Protein AF-A0A382ZEN5-F1 (afdb_monomer)

Secondary structure (DSSP, 8-state):
--HHHHHHHHHHHHHHH-EEETTEEEEEEEEEEEETT--B--SSS---SEEEEEEEEETTTTEEEEEEEEEE--HHHHHHHHHHHHHHHHHHHHHT--HHHHHHHHHHHHHHHHHHT------TT-----SS-EEEEEEEEEE--TTHHHHHHHHHHS-HHHHHHHHHTS---HHHHHHHT--HHHHHTTTTS--EEEE------

Foldseek 3Di:
DAQVVVLLVVLLVCLAPADADPNFGWHWQAAFQWPPVRAHDPPPDPDVTQTQGTWTAGLVQLEIEREDEDAEADDDLSLLLLVLSLLLNLLRCLVNPDPVSSLVNSVVRQVVCCPPRNHDPPPSPPDDRDPDGHYAREYEYQYDDPCSVVSLVVLLPDQLVVSLVVLVVDDDDPSNVSSVPQDNVSNVSCNVHRYDYHHDDDDDD

Sequence (205 aa):
MNEWELQHYLTKKWRTENLNYNGIEYQLVCWELMFPSWIINRKRNKWNEISIDFIFYSTKLSEFLCVELKNSISGKKNLLSGYCQATQRSINFIDQYDIEKLTKARRLCYSDSIKERGGKITLIDDINFSNNPVVKRVLMAQKFPSKANETIKYWNSLNRLEMRQEISKYVANREFERFNKISEKQFDLINKNDLIIMKIGISPA

Organism: NCBI:txid408172

Mean predicted aligned error: 5.54 Å

Structure (mmCIF, N/CA/C/O backbone):
data_AF-A0A382ZEN5-F1
#
_entry.id   AF-A0A382ZEN5-F1
#
loop_
_atom_site.group_PDB
_atom_site.id
_atom_site.type_symbol
_atom_site.label_atom_id
_atom_site.label_alt_id
_atom_site.label_comp_id
_atom_site.label_asym_id
_atom_site.label_entity_id
_atom_site.label_seq_id
_atom_site.pdbx_PDB_ins_code
_atom_site.Cartn_x
_atom_site.Cartn_y
_atom_site.Cartn_z
_atom_site.occupancy
_atom_site.B_iso_or_equiv
_atom_site.auth_seq_id
_atom_site.auth_comp_id
_atom_site.auth_asym_id
_atom_site.auth_atom_id
_atom_site.pdbx_PDB_model_num
ATOM 1 N N . MET A 1 1 ? 14.095 -11.930 14.339 1.00 75.00 1 MET A N 1
ATOM 2 C CA . MET A 1 1 ? 14.059 -11.106 13.120 1.00 75.00 1 MET A CA 1
ATOM 3 C C . MET A 1 1 ? 13.336 -9.801 13.427 1.00 75.00 1 MET A C 1
ATOM 5 O O . MET A 1 1 ? 12.168 -9.846 13.806 1.00 75.00 1 MET A O 1
ATOM 9 N N . ASN A 1 2 ? 14.025 -8.665 13.358 1.00 84.44 2 ASN A N 1
ATOM 10 C CA . ASN A 1 2 ? 13.398 -7.339 13.403 1.00 84.44 2 ASN A CA 1
ATOM 11 C C . ASN A 1 2 ? 12.798 -6.973 12.025 1.00 84.44 2 ASN A C 1
ATOM 13 O O . ASN A 1 2 ? 12.974 -7.701 11.050 1.00 84.44 2 ASN A O 1
ATOM 17 N N . GLU A 1 3 ? 12.074 -5.854 11.933 1.00 81.50 3 GLU A N 1
ATOM 18 C CA . GLU A 1 3 ? 11.402 -5.433 10.688 1.00 81.50 3 GLU A CA 1
ATOM 19 C C . GLU A 1 3 ? 12.377 -5.228 9.518 1.00 81.50 3 GLU A C 1
ATOM 21 O O . GLU A 1 3 ? 12.076 -5.585 8.382 1.00 81.50 3 GLU A O 1
ATOM 26 N N . TRP A 1 4 ? 13.586 -4.741 9.799 1.00 82.75 4 TRP A N 1
ATOM 27 C CA . TRP A 1 4 ? 14.613 -4.522 8.785 1.00 82.75 4 TRP A CA 1
ATOM 28 C C . TRP A 1 4 ? 15.201 -5.816 8.231 1.00 82.75 4 TRP A C 1
ATOM 30 O O . TRP A 1 4 ? 15.418 -5.933 7.026 1.00 82.75 4 TRP A O 1
ATOM 40 N N . GLU A 1 5 ? 15.479 -6.778 9.105 1.00 85.94 5 GLU A N 1
ATOM 41 C CA . GLU A 1 5 ? 15.940 -8.111 8.718 1.00 85.94 5 GLU A CA 1
ATOM 42 C C . GLU A 1 5 ? 14.859 -8.835 7.912 1.00 85.94 5 GLU A C 1
ATOM 44 O O . GLU A 1 5 ? 15.168 -9.467 6.903 1.00 85.94 5 GLU A O 1
ATOM 49 N N . LEU A 1 6 ? 13.591 -8.673 8.308 1.00 88.88 6 LEU A N 1
ATOM 50 C CA . LEU A 1 6 ? 12.442 -9.208 7.586 1.00 88.88 6 LEU A CA 1
ATOM 51 C C . LEU A 1 6 ? 12.327 -8.600 6.195 1.00 88.88 6 LEU A C 1
ATOM 53 O O . LEU A 1 6 ? 12.236 -9.332 5.214 1.00 88.88 6 LEU A O 1
ATOM 57 N N . GLN A 1 7 ? 12.390 -7.276 6.089 1.00 89.06 7 GLN A N 1
ATOM 58 C CA . GLN A 1 7 ? 12.364 -6.601 4.799 1.00 89.06 7 GLN A CA 1
ATOM 59 C C . GLN A 1 7 ? 13.520 -7.068 3.905 1.00 89.06 7 GLN A C 1
ATOM 61 O O . GLN A 1 7 ? 13.312 -7.340 2.723 1.00 89.06 7 GLN A O 1
ATOM 66 N N . HIS A 1 8 ? 14.732 -7.198 4.451 1.00 86.38 8 HIS A N 1
ATOM 67 C CA . HIS A 1 8 ? 15.898 -7.675 3.703 1.00 86.38 8 HIS A CA 1
ATOM 68 C C . HIS A 1 8 ? 15.710 -9.104 3.185 1.00 86.38 8 HIS A C 1
ATOM 70 O O . HIS A 1 8 ? 15.937 -9.366 2.003 1.00 86.38 8 HIS A O 1
ATOM 76 N N . TYR A 1 9 ? 15.248 -10.011 4.048 1.00 87.69 9 TYR A N 1
ATOM 77 C CA . TYR A 1 9 ? 14.933 -11.393 3.689 1.00 87.69 9 TYR A CA 1
ATOM 78 C C . TYR A 1 9 ? 13.864 -11.466 2.587 1.00 87.69 9 TYR A C 1
ATOM 80 O O . TYR A 1 9 ? 14.055 -12.135 1.572 1.00 87.69 9 TYR A O 1
ATOM 88 N N . LEU A 1 10 ? 12.767 -10.726 2.743 1.00 90.69 10 LEU A N 1
ATOM 89 C CA . LEU A 1 10 ? 11.669 -10.716 1.780 1.00 90.69 10 LEU A CA 1
ATOM 90 C C . LEU A 1 10 ? 12.068 -10.083 0.442 1.00 90.69 10 LEU A C 1
ATOM 92 O O . LEU A 1 10 ? 11.698 -10.600 -0.610 1.00 90.69 10 LEU A O 1
ATOM 96 N N . THR A 1 11 ? 12.889 -9.026 0.466 1.00 88.25 11 THR A N 1
ATOM 97 C CA . THR A 1 11 ? 13.454 -8.423 -0.754 1.00 88.25 11 THR A CA 1
ATOM 98 C C . THR A 1 11 ? 14.223 -9.475 -1.556 1.00 88.25 11 THR A 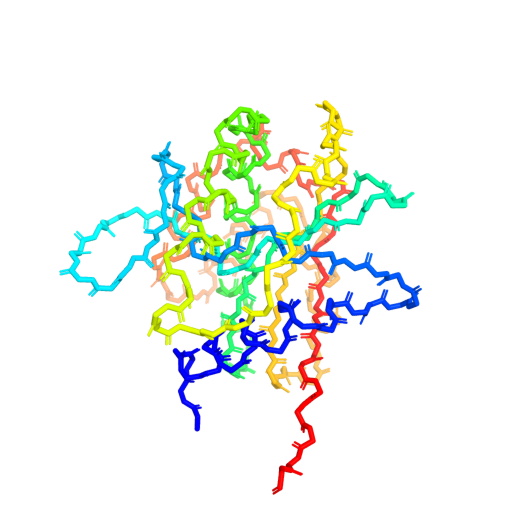C 1
ATOM 100 O O . THR A 1 11 ? 14.005 -9.611 -2.756 1.00 88.25 11 THR A O 1
ATOM 103 N N . LYS A 1 12 ? 15.097 -10.255 -0.901 1.00 84.81 12 LYS A N 1
ATOM 104 C CA . LYS A 1 12 ? 15.860 -11.344 -1.538 1.00 84.81 12 LYS A CA 1
ATOM 105 C C . LYS A 1 12 ? 14.954 -12.387 -2.180 1.00 84.81 12 LYS A C 1
ATOM 107 O O . LYS A 1 12 ? 15.153 -12.748 -3.341 1.00 84.81 12 LYS A O 1
ATOM 112 N N . LYS A 1 13 ? 13.960 -12.846 -1.418 1.00 87.00 13 LYS A N 1
ATOM 113 C CA . LYS A 1 13 ? 13.008 -13.864 -1.858 1.00 87.00 13 LYS A CA 1
ATOM 114 C C . LYS A 1 13 ? 12.237 -13.408 -3.096 1.00 87.00 13 LYS A C 1
ATOM 116 O O . LYS A 1 13 ? 12.308 -14.047 -4.141 1.00 87.00 13 LYS A O 1
ATOM 121 N N . TRP A 1 14 ? 11.554 -12.270 -3.016 1.00 88.38 14 TRP A N 1
ATOM 122 C CA . TRP A 1 14 ? 10.641 -11.837 -4.079 1.00 88.38 14 TRP A CA 1
ATOM 123 C C . TRP A 1 14 ? 11.325 -11.289 -5.323 1.00 88.38 14 TRP A C 1
ATOM 125 O O . TRP A 1 14 ? 10.701 -11.231 -6.375 1.00 88.38 14 TRP A O 1
ATOM 135 N N . ARG A 1 15 ? 12.612 -10.951 -5.249 1.00 82.44 15 ARG A N 1
ATOM 136 C CA . ARG A 1 15 ? 13.415 -10.741 -6.459 1.00 82.44 15 ARG A CA 1
ATOM 137 C C . ARG A 1 15 ? 13.639 -12.016 -7.264 1.00 82.44 15 ARG A C 1
ATOM 139 O O . ARG A 1 15 ? 13.912 -11.926 -8.454 1.00 82.44 15 ARG A O 1
ATOM 146 N N . THR A 1 16 ? 13.609 -13.171 -6.606 1.00 80.12 16 THR A N 1
ATOM 147 C CA . THR A 1 16 ? 13.921 -14.461 -7.229 1.00 80.12 16 THR A CA 1
ATOM 148 C C . THR A 1 16 ? 12.652 -15.193 -7.652 1.00 80.12 16 THR A C 1
ATOM 150 O O . THR A 1 16 ? 12.631 -15.800 -8.715 1.00 80.12 16 THR A O 1
ATOM 153 N N . GLU A 1 17 ? 11.602 -15.121 -6.833 1.00 84.06 17 GLU A N 1
ATOM 154 C CA . GLU A 1 17 ? 10.424 -15.995 -6.949 1.00 84.06 17 GLU A CA 1
ATOM 155 C C . GLU A 1 17 ? 9.108 -15.236 -7.189 1.00 84.06 17 GLU A C 1
ATOM 157 O O . GLU A 1 17 ? 8.056 -15.865 -7.271 1.00 84.06 17 GLU A O 1
ATOM 162 N N . ASN A 1 18 ? 9.152 -13.898 -7.297 1.00 88.94 18 ASN A N 1
ATOM 163 C CA . ASN A 1 18 ? 7.977 -13.017 -7.287 1.00 88.94 18 ASN A CA 1
ATOM 164 C C . ASN A 1 18 ? 7.063 -13.245 -6.058 1.00 88.94 18 ASN A C 1
ATOM 166 O O . ASN A 1 18 ? 7.276 -14.126 -5.222 1.00 88.94 18 ASN A O 1
ATOM 170 N N . LEU A 1 19 ? 6.072 -12.377 -5.859 1.00 92.19 19 LEU A N 1
ATOM 171 C CA . LEU A 1 19 ? 5.037 -12.573 -4.844 1.00 92.19 19 LEU A CA 1
ATOM 172 C C . LEU A 1 19 ? 3.838 -13.262 -5.499 1.00 92.19 19 LEU A C 1
ATOM 174 O O . LEU A 1 19 ? 3.230 -12.695 -6.401 1.00 92.19 19 LEU A O 1
ATOM 178 N N . ASN A 1 20 ? 3.460 -14.450 -5.024 1.00 91.75 20 ASN A N 1
ATOM 179 C CA . ASN A 1 20 ? 2.203 -15.085 -5.420 1.00 91.75 20 ASN A CA 1
ATOM 180 C C . ASN A 1 20 ? 1.120 -14.818 -4.364 1.00 91.75 20 ASN A C 1
ATOM 182 O O . ASN A 1 20 ? 1.289 -15.169 -3.194 1.00 91.75 20 ASN A O 1
ATOM 186 N N . TYR A 1 21 ? 0.017 -14.197 -4.772 1.00 91.12 21 TYR A N 1
ATOM 187 C CA . TYR A 1 21 ? -1.135 -13.920 -3.919 1.00 91.12 21 TYR A CA 1
ATOM 188 C C . TYR A 1 21 ? -2.422 -14.301 -4.654 1.00 91.12 21 TYR A C 1
ATOM 190 O O . TYR A 1 21 ? -2.679 -13.815 -5.751 1.00 91.12 21 TYR A O 1
ATOM 198 N N . ASN A 1 22 ? -3.224 -15.193 -4.060 1.00 89.69 22 ASN A N 1
ATOM 199 C CA . ASN A 1 22 ? -4.451 -15.739 -4.659 1.00 89.69 22 ASN A CA 1
ATOM 200 C C . ASN A 1 22 ? -4.255 -16.288 -6.091 1.00 89.69 22 ASN A C 1
ATOM 202 O O . ASN A 1 22 ? -5.108 -16.104 -6.956 1.00 89.69 22 ASN A O 1
ATOM 206 N N . GLY A 1 23 ? -3.117 -16.942 -6.356 1.00 89.56 23 GLY A N 1
ATOM 207 C CA . GLY A 1 23 ? -2.791 -17.498 -7.674 1.00 89.56 23 GLY A CA 1
ATOM 208 C C . GLY A 1 23 ? -2.364 -16.455 -8.714 1.00 89.56 23 GLY A C 1
ATOM 209 O O . GLY A 1 23 ? -2.174 -16.802 -9.879 1.00 89.56 23 GLY A O 1
ATOM 210 N N . ILE A 1 24 ? -2.206 -15.191 -8.316 1.00 92.62 24 ILE A N 1
ATOM 211 C CA . ILE A 1 24 ? -1.708 -14.110 -9.163 1.00 92.62 24 ILE A CA 1
ATOM 212 C C . ILE A 1 24 ? -0.267 -13.802 -8.787 1.00 92.62 24 ILE A C 1
ATOM 214 O O . ILE A 1 24 ? 0.072 -13.627 -7.616 1.00 92.62 24 ILE A O 1
ATOM 218 N N . GLU A 1 25 ? 0.576 -13.722 -9.806 1.00 92.56 25 GLU A N 1
ATOM 219 C CA . GLU A 1 25 ? 1.964 -13.325 -9.664 1.00 92.56 25 GLU A CA 1
ATOM 220 C C . GLU A 1 25 ? 2.097 -11.801 -9.724 1.00 92.56 25 GLU A C 1
ATOM 222 O O . GLU A 1 25 ? 1.556 -11.136 -10.618 1.00 92.56 25 GLU A O 1
ATOM 227 N N . TYR A 1 26 ? 2.837 -11.263 -8.761 1.00 93.88 26 TYR A N 1
ATOM 228 C CA . TYR A 1 26 ? 3.198 -9.863 -8.664 1.00 93.88 26 TYR A CA 1
ATOM 229 C C . TYR A 1 26 ? 4.718 -9.735 -8.584 1.00 93.88 26 TYR A C 1
ATOM 231 O O . TYR A 1 26 ? 5.370 -10.279 -7.690 1.00 93.88 26 TYR A O 1
ATOM 239 N N . GLN A 1 27 ? 5.285 -8.972 -9.509 1.00 92.00 27 GLN A N 1
ATOM 240 C CA . GLN A 1 27 ? 6.715 -8.707 -9.559 1.00 92.00 27 GLN A CA 1
ATOM 241 C C . GLN A 1 27 ? 7.062 -7.572 -8.608 1.00 92.00 27 GLN A C 1
ATOM 243 O O . GLN A 1 27 ? 6.356 -6.563 -8.557 1.00 92.00 27 GLN A O 1
ATOM 248 N N . LEU A 1 28 ? 8.162 -7.706 -7.867 1.00 92.19 28 LEU A N 1
ATOM 249 C CA . LEU A 1 28 ? 8.670 -6.603 -7.058 1.00 92.19 28 LEU A CA 1
ATOM 250 C C . LEU A 1 28 ? 9.068 -5.445 -7.983 1.00 92.19 28 LEU A C 1
ATOM 252 O O . LEU A 1 28 ? 9.848 -5.635 -8.909 1.00 92.19 28 LEU A O 1
ATOM 256 N N . VAL A 1 29 ? 8.539 -4.248 -7.743 1.00 92.31 29 VAL A N 1
ATOM 257 C CA . VAL A 1 29 ? 8.859 -3.033 -8.506 1.00 92.31 29 VAL A CA 1
ATOM 258 C C . VAL A 1 29 ? 9.935 -2.232 -7.798 1.00 92.31 29 VAL A C 1
ATOM 260 O O . VAL A 1 29 ? 11.017 -2.040 -8.352 1.00 92.31 29 VAL A O 1
ATOM 263 N N . CYS A 1 30 ? 9.643 -1.831 -6.563 1.00 91.62 30 CYS A N 1
ATOM 264 C CA . CYS A 1 30 ? 10.531 -1.078 -5.688 1.00 91.62 30 CYS A CA 1
ATOM 265 C C . CYS A 1 30 ? 10.363 -1.562 -4.244 1.00 91.62 30 CYS A C 1
ATOM 267 O O . CYS A 1 30 ? 9.301 -2.054 -3.861 1.00 91.62 30 CYS A O 1
ATOM 269 N N . TRP A 1 31 ? 11.392 -1.361 -3.429 1.00 91.06 31 TRP A N 1
ATOM 270 C CA . TRP A 1 31 ? 11.287 -1.379 -1.970 1.00 91.06 31 TRP A CA 1
ATOM 271 C C . TRP A 1 31 ? 11.662 -0.002 -1.443 1.00 91.06 31 TRP A C 1
ATOM 273 O O . TRP A 1 31 ? 12.504 0.662 -2.045 1.00 91.06 31 TRP A O 1
ATOM 283 N N . GLU A 1 32 ? 11.081 0.405 -0.319 1.00 91.56 32 GLU A N 1
ATOM 284 C CA . GLU A 1 32 ? 11.420 1.663 0.357 1.00 91.56 32 GLU A CA 1
ATOM 285 C C . GLU A 1 32 ? 11.337 2.905 -0.557 1.00 91.56 32 GLU A C 1
ATOM 287 O O . GLU A 1 32 ? 12.190 3.798 -0.501 1.00 91.56 32 GLU A O 1
ATOM 292 N N . LEU A 1 33 ? 10.328 2.957 -1.435 1.00 93.81 33 LEU A N 1
ATOM 293 C CA . LEU A 1 33 ? 10.138 4.084 -2.354 1.00 93.81 33 LEU A CA 1
ATOM 294 C C . LEU A 1 33 ? 9.653 5.310 -1.578 1.00 93.81 33 LEU A C 1
ATOM 296 O O . LEU A 1 33 ? 8.591 5.245 -0.962 1.00 93.81 33 LEU A O 1
ATOM 300 N N . MET A 1 34 ? 10.408 6.407 -1.624 1.00 93.25 34 MET A N 1
ATOM 301 C CA . MET A 1 34 ? 10.114 7.651 -0.911 1.00 93.25 34 MET A CA 1
ATOM 302 C C . MET A 1 34 ? 9.320 8.652 -1.752 1.00 93.25 34 MET A C 1
ATOM 304 O O . MET A 1 34 ? 9.490 8.741 -2.967 1.00 93.25 34 MET A O 1
ATOM 308 N N . PHE A 1 35 ? 8.492 9.451 -1.079 1.00 92.00 35 PHE A N 1
ATOM 309 C CA . PHE A 1 35 ? 7.716 10.545 -1.663 1.00 92.00 35 PHE A CA 1
ATOM 310 C C . PHE A 1 35 ? 8.019 11.870 -0.955 1.00 92.00 35 PHE A C 1
ATOM 312 O O . PHE A 1 35 ? 8.093 11.893 0.282 1.00 92.00 35 PHE A O 1
ATOM 319 N N . PRO A 1 36 ? 8.106 12.988 -1.704 1.00 92.06 36 PRO A N 1
ATOM 320 C CA . PRO A 1 36 ? 7.788 13.134 -3.135 1.00 92.06 36 PRO A CA 1
ATOM 321 C C . PRO A 1 36 ? 8.982 12.904 -4.076 1.00 92.06 36 PRO A C 1
ATOM 323 O O . PRO A 1 36 ? 8.882 13.155 -5.273 1.00 92.06 36 PRO A O 1
ATOM 326 N N . SER A 1 37 ? 10.134 12.484 -3.557 1.00 91.88 37 SER A N 1
ATOM 327 C CA . SER A 1 37 ? 11.377 12.415 -4.331 1.00 91.88 37 SER A CA 1
ATOM 328 C C . SER A 1 37 ? 11.453 11.266 -5.340 1.00 91.88 37 SER A C 1
ATOM 330 O O . SER A 1 37 ? 12.267 11.329 -6.262 1.00 91.88 37 SER A O 1
ATOM 332 N N . TRP A 1 38 ? 10.649 10.210 -5.164 1.00 92.56 38 TRP A N 1
ATOM 333 C CA . TRP A 1 38 ? 10.731 8.960 -5.928 1.00 92.56 38 TRP A CA 1
ATOM 334 C C . TRP A 1 38 ? 12.100 8.264 -5.834 1.00 92.56 38 TRP A C 1
ATOM 336 O O . TRP A 1 38 ? 12.454 7.452 -6.690 1.00 92.56 38 TRP A O 1
ATOM 346 N N . ILE A 1 39 ? 12.888 8.558 -4.792 1.00 89.06 39 ILE A N 1
ATOM 347 C CA . ILE A 1 39 ? 14.155 7.867 -4.525 1.00 89.06 39 ILE A CA 1
ATOM 348 C C . ILE A 1 39 ? 13.966 6.723 -3.524 1.00 89.06 39 ILE A C 1
ATOM 350 O O . ILE A 1 39 ? 12.950 6.612 -2.846 1.00 89.06 39 ILE A O 1
ATOM 354 N N . ILE A 1 40 ? 14.966 5.849 -3.434 1.00 86.94 40 ILE A N 1
ATOM 355 C CA . ILE A 1 40 ? 14.939 4.678 -2.552 1.00 86.94 40 ILE A CA 1
ATOM 356 C C . ILE A 1 40 ? 15.607 5.014 -1.221 1.00 86.94 40 ILE A C 1
ATOM 358 O O . ILE A 1 40 ? 16.730 5.530 -1.204 1.00 86.94 40 ILE A O 1
ATOM 362 N N . ASN A 1 41 ? 14.969 4.680 -0.099 1.00 84.81 41 ASN A N 1
ATOM 363 C CA . ASN A 1 41 ? 15.581 4.852 1.216 1.00 84.81 41 ASN A CA 1
ATOM 364 C C . ASN A 1 41 ? 16.722 3.837 1.431 1.00 84.81 41 ASN A C 1
ATOM 366 O O . ASN A 1 41 ? 16.503 2.629 1.537 1.00 84.81 41 ASN A O 1
ATOM 370 N N . ARG A 1 42 ? 17.968 4.325 1.513 1.00 73.31 42 ARG A N 1
ATOM 371 C CA . ARG A 1 42 ? 19.191 3.496 1.595 1.00 73.31 42 ARG A CA 1
ATOM 372 C C . ARG A 1 42 ? 19.851 3.461 2.975 1.00 73.31 42 ARG A C 1
ATOM 374 O O . ARG A 1 42 ? 21.019 3.103 3.078 1.00 73.31 42 ARG A O 1
ATOM 381 N N . LYS A 1 43 ? 19.147 3.832 4.049 1.00 62.75 43 LYS A N 1
ATOM 382 C CA . LYS A 1 43 ? 19.640 3.778 5.447 1.00 62.75 43 LYS A CA 1
ATOM 383 C C . LYS A 1 43 ? 20.897 4.596 5.799 1.00 62.75 43 LYS A C 1
ATOM 385 O O . LYS A 1 43 ? 21.216 4.666 6.981 1.00 62.75 43 LYS A O 1
ATOM 390 N N . ARG A 1 44 ? 21.604 5.228 4.854 1.00 52.47 44 ARG A N 1
ATOM 391 C CA . ARG A 1 44 ? 22.847 5.972 5.155 1.00 52.47 44 ARG A CA 1
ATOM 392 C C . ARG A 1 44 ? 22.658 7.464 5.435 1.00 52.47 44 ARG A C 1
ATOM 394 O O . ARG A 1 44 ? 23.459 8.024 6.165 1.00 52.47 44 ARG A O 1
ATOM 401 N N . ASN A 1 45 ? 21.564 8.069 4.976 1.00 49.97 45 ASN A N 1
ATOM 402 C CA . ASN A 1 45 ? 21.211 9.456 5.281 1.00 49.97 45 ASN A CA 1
ATOM 403 C C . ASN A 1 45 ? 19.778 9.479 5.828 1.00 49.97 45 ASN A C 1
ATOM 405 O O . ASN A 1 45 ? 18.902 8.824 5.263 1.00 49.97 45 ASN A O 1
ATOM 409 N N . LYS A 1 46 ? 19.524 10.193 6.932 1.00 52.56 46 LYS A N 1
ATOM 410 C CA . LYS A 1 46 ? 18.156 10.397 7.433 1.00 52.56 46 LYS A CA 1
ATOM 411 C C . LYS A 1 46 ? 17.401 11.292 6.450 1.00 52.56 46 LYS A C 1
ATOM 413 O O . LYS A 1 46 ? 17.495 12.511 6.531 1.00 52.56 46 LYS A O 1
ATOM 418 N N . TRP A 1 47 ? 16.649 10.682 5.545 1.00 62.22 47 TRP A N 1
ATOM 419 C CA . TRP A 1 47 ? 15.660 11.382 4.737 1.00 62.22 47 TRP A CA 1
ATOM 420 C C . TRP A 1 47 ? 14.321 11.307 5.469 1.00 62.22 47 TRP A C 1
ATOM 422 O O . TRP A 1 47 ? 13.815 10.224 5.748 1.00 62.22 47 TRP A O 1
ATOM 432 N N . ASN A 1 48 ? 13.770 12.463 5.842 1.00 75.12 48 ASN A N 1
ATOM 433 C CA . ASN A 1 48 ? 12.522 12.574 6.612 1.00 75.12 48 ASN A CA 1
ATOM 434 C C . ASN A 1 48 ? 11.259 12.404 5.744 1.00 75.12 48 ASN A C 1
ATOM 436 O O . ASN A 1 48 ? 10.182 12.891 6.102 1.00 75.12 48 ASN A O 1
ATOM 440 N N . GLU A 1 49 ? 11.391 11.717 4.615 1.00 88.12 49 GLU A N 1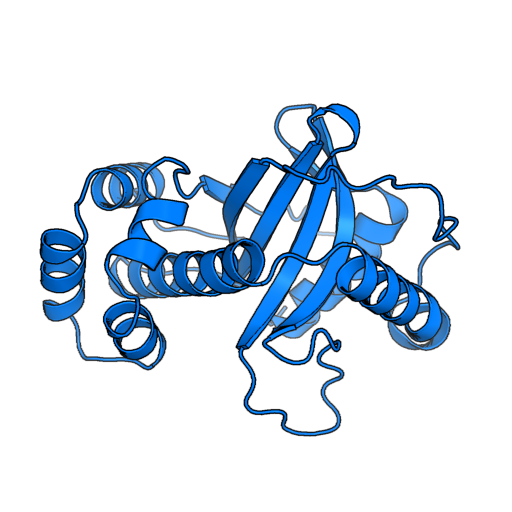
ATOM 441 C CA . GLU A 1 49 ? 10.318 11.475 3.661 1.00 88.12 49 GLU A CA 1
ATOM 442 C C . GLU A 1 49 ? 9.502 10.232 4.023 1.00 88.12 49 GLU A C 1
ATOM 444 O O . GLU A 1 49 ? 9.871 9.421 4.875 1.00 88.12 49 GLU A O 1
ATOM 449 N N . ILE A 1 50 ? 8.330 10.121 3.412 1.00 89.62 50 ILE A N 1
ATOM 450 C CA . ILE A 1 50 ? 7.428 8.988 3.605 1.00 89.62 50 ILE A CA 1
ATOM 451 C C . ILE A 1 50 ? 7.838 7.910 2.613 1.00 89.62 50 ILE A C 1
ATOM 453 O O . ILE A 1 50 ? 7.870 8.198 1.421 1.00 89.62 50 ILE A O 1
ATOM 457 N N . SER A 1 51 ? 8.132 6.698 3.084 1.00 92.31 51 SER A N 1
ATOM 458 C CA . SER A 1 51 ? 8.424 5.553 2.220 1.00 92.31 51 SER A CA 1
ATOM 459 C C . SER A 1 51 ? 7.257 4.570 2.152 1.00 92.31 51 SER A C 1
ATOM 461 O O . SER A 1 51 ? 6.448 4.514 3.070 1.00 92.31 51 SER A O 1
ATOM 463 N N . ILE A 1 52 ? 7.155 3.815 1.056 1.00 95.75 52 ILE A N 1
ATOM 464 C CA . ILE A 1 52 ? 6.380 2.570 0.951 1.00 95.75 52 ILE A CA 1
ATOM 465 C C . ILE A 1 52 ? 7.364 1.408 1.037 1.00 95.75 52 ILE A C 1
ATOM 467 O O . ILE A 1 52 ? 8.337 1.387 0.283 1.00 95.75 52 ILE A O 1
ATOM 471 N N . ASP A 1 53 ? 7.100 0.423 1.898 1.00 95.19 53 ASP A N 1
ATOM 472 C CA . ASP A 1 53 ? 8.061 -0.655 2.154 1.00 95.19 53 ASP A CA 1
ATOM 473 C C . ASP A 1 53 ? 8.257 -1.542 0.923 1.00 95.19 53 ASP A C 1
ATOM 475 O O . ASP A 1 53 ? 9.398 -1.829 0.561 1.00 95.19 53 ASP A O 1
ATOM 479 N N . PHE A 1 54 ? 7.168 -1.915 0.240 1.00 96.25 54 PHE A N 1
ATOM 480 C CA . PHE A 1 54 ? 7.229 -2.600 -1.051 1.00 96.25 54 PHE A CA 1
ATOM 481 C C . PHE A 1 54 ? 6.134 -2.156 -2.012 1.00 96.25 54 PHE A C 1
ATOM 483 O O . PHE A 1 54 ? 4.988 -1.926 -1.627 1.00 96.25 54 PHE A O 1
ATOM 490 N N . ILE A 1 55 ? 6.486 -2.120 -3.291 1.00 97.06 55 ILE A N 1
ATOM 491 C CA . ILE A 1 55 ? 5.551 -1.952 -4.396 1.00 97.06 55 ILE A CA 1
ATOM 492 C C . ILE A 1 55 ? 5.696 -3.171 -5.285 1.00 97.06 55 ILE A C 1
ATOM 494 O O . ILE A 1 55 ? 6.799 -3.452 -5.755 1.00 97.06 55 ILE A O 1
ATOM 498 N N . PHE A 1 56 ? 4.595 -3.870 -5.534 1.00 96.19 56 PHE A N 1
ATOM 499 C CA . PHE A 1 56 ? 4.552 -4.949 -6.514 1.00 96.19 56 PHE A CA 1
ATOM 500 C C . PHE A 1 56 ? 3.614 -4.613 -7.658 1.00 96.19 56 PHE A C 1
ATOM 502 O O . PHE A 1 56 ? 2.695 -3.823 -7.468 1.00 96.19 56 PHE A O 1
ATOM 509 N N . TYR A 1 57 ? 3.812 -5.242 -8.812 1.00 96.06 57 TYR A N 1
ATOM 510 C CA . TYR A 1 57 ? 2.956 -5.071 -9.978 1.00 96.06 57 TYR A CA 1
ATOM 511 C C . TYR A 1 57 ? 2.622 -6.407 -10.629 1.00 96.06 57 TYR A C 1
ATOM 513 O O . TYR A 1 57 ? 3.509 -7.229 -10.866 1.00 96.06 57 TYR A O 1
ATOM 521 N N . SER A 1 58 ? 1.345 -6.609 -10.942 1.00 94.06 58 SER A N 1
ATOM 522 C CA . SER A 1 58 ? 0.896 -7.707 -11.790 1.00 94.06 58 SER A CA 1
ATOM 523 C C . SER A 1 58 ? 0.647 -7.187 -13.198 1.00 94.06 58 SER A C 1
ATOM 525 O O . SER A 1 58 ? -0.277 -6.405 -13.418 1.00 94.06 58 SER A O 1
ATOM 527 N N . THR A 1 59 ? 1.427 -7.659 -14.169 1.00 90.88 59 THR A N 1
ATOM 528 C CA . THR A 1 59 ? 1.205 -7.360 -15.593 1.00 90.88 59 THR A CA 1
ATOM 529 C C . THR A 1 59 ? -0.132 -7.916 -16.082 1.00 90.88 59 THR A C 1
ATOM 531 O O . THR A 1 59 ? -0.822 -7.258 -16.854 1.00 90.88 59 THR A O 1
ATOM 534 N N . LYS A 1 60 ? -0.543 -9.086 -15.571 1.00 91.88 60 LYS A N 1
ATOM 535 C CA . LYS A 1 60 ? -1.823 -9.733 -15.897 1.00 91.88 60 LYS A CA 1
ATOM 536 C C . LYS A 1 60 ? -3.030 -8.876 -15.516 1.00 91.88 60 LYS A C 1
ATOM 538 O O . LYS A 1 60 ? -4.006 -8.849 -16.257 1.00 91.88 60 LYS A O 1
ATOM 543 N N . LEU A 1 61 ? -2.980 -8.223 -14.355 1.00 94.38 61 LEU A N 1
ATOM 544 C CA . LEU A 1 61 ? -4.093 -7.415 -13.844 1.00 94.38 61 LEU A CA 1
ATOM 545 C C . LEU A 1 61 ? -3.921 -5.914 -14.094 1.00 94.38 61 LEU A C 1
ATOM 547 O O . LEU A 1 61 ? -4.864 -5.159 -13.880 1.00 94.38 61 LEU A O 1
ATOM 551 N N . SER A 1 62 ? -2.732 -5.473 -14.518 1.00 94.81 62 SER A N 1
ATOM 552 C CA . SER A 1 62 ? -2.342 -4.057 -14.504 1.00 94.81 62 SER A CA 1
ATOM 553 C C . SER A 1 62 ? -2.594 -3.403 -13.138 1.00 94.81 62 SER A C 1
ATOM 555 O O . SER A 1 62 ? -3.159 -2.313 -13.031 1.00 94.81 62 SER A O 1
ATOM 557 N N . GLU A 1 63 ? -2.192 -4.106 -12.077 1.00 95.44 63 GLU A N 1
ATOM 558 C CA . GLU A 1 63 ? -2.498 -3.763 -10.687 1.00 95.44 63 GLU A CA 1
ATOM 559 C C . GLU A 1 63 ? -1.223 -3.642 -9.849 1.00 95.44 63 GLU A C 1
ATOM 561 O O . GLU A 1 63 ? -0.358 -4.522 -9.890 1.00 95.44 63 GLU A O 1
ATOM 566 N N . PHE A 1 64 ? -1.138 -2.581 -9.046 1.00 97.19 64 PHE A N 1
ATOM 567 C CA . PHE A 1 64 ? -0.127 -2.413 -8.011 1.00 97.19 64 PHE A CA 1
ATOM 568 C C . PHE A 1 64 ? -0.610 -2.890 -6.642 1.00 97.19 64 PHE A C 1
ATOM 570 O O . PHE A 1 64 ? -1.738 -2.617 -6.230 1.00 97.19 64 PHE A O 1
ATOM 577 N N . LEU A 1 65 ? 0.308 -3.491 -5.886 1.00 97.50 65 LEU A N 1
ATOM 578 C CA . LEU A 1 65 ? 0.190 -3.661 -4.441 1.00 97.50 65 LEU A CA 1
ATOM 579 C C . LEU A 1 65 ? 1.128 -2.669 -3.750 1.00 97.50 65 LEU A C 1
ATOM 581 O O . LEU A 1 65 ? 2.348 -2.816 -3.839 1.00 97.50 65 LEU A O 1
ATOM 585 N N . CYS A 1 66 ? 0.570 -1.689 -3.039 1.00 97.69 66 CYS A N 1
ATOM 586 C CA . CYS A 1 66 ? 1.321 -0.800 -2.153 1.00 97.69 66 CYS A CA 1
ATOM 587 C C . CYS A 1 66 ? 1.319 -1.397 -0.745 1.00 97.69 66 CYS A C 1
ATOM 589 O O . CYS A 1 66 ? 0.287 -1.407 -0.069 1.00 97.69 66 CYS A O 1
ATOM 591 N N . VAL A 1 67 ? 2.464 -1.925 -0.318 1.00 97.94 67 VAL A N 1
ATOM 592 C CA . VAL A 1 67 ? 2.577 -2.738 0.894 1.00 97.94 67 VAL A CA 1
ATOM 593 C C . VAL A 1 67 ? 3.246 -1.966 2.022 1.00 97.94 67 VAL A C 1
ATOM 595 O O . VAL A 1 67 ? 4.389 -1.524 1.903 1.00 97.94 67 VAL A O 1
ATOM 598 N N . GLU A 1 68 ? 2.537 -1.896 3.145 1.00 97.50 68 GLU A N 1
ATOM 599 C CA . GLU A 1 68 ? 3.098 -1.621 4.461 1.00 97.50 68 GLU A CA 1
ATOM 600 C C . GLU A 1 68 ? 3.494 -2.928 5.139 1.00 97.50 68 GLU A C 1
ATOM 602 O O . GLU A 1 68 ? 2.647 -3.794 5.368 1.00 97.50 68 GLU A O 1
ATOM 607 N N . LEU A 1 69 ? 4.760 -3.061 5.506 1.00 96.62 69 LEU A N 1
ATOM 608 C CA . LEU A 1 69 ? 5.287 -4.184 6.256 1.00 96.62 69 LEU A CA 1
ATOM 609 C C . LEU A 1 69 ? 5.296 -3.859 7.754 1.00 96.62 69 LEU A C 1
ATOM 611 O O . LEU A 1 69 ? 5.725 -2.798 8.210 1.00 96.62 69 LEU A O 1
ATOM 615 N N . LYS A 1 70 ? 4.864 -4.834 8.547 1.00 95.19 70 LYS A N 1
ATOM 616 C CA . LYS A 1 70 ? 5.108 -4.892 9.986 1.00 95.19 70 LYS A CA 1
ATOM 617 C C . LYS A 1 70 ? 5.643 -6.264 10.341 1.00 95.19 70 LYS A C 1
ATOM 619 O O . LYS A 1 70 ? 5.232 -7.270 9.771 1.00 95.19 70 LYS A O 1
ATOM 624 N N . ASN A 1 71 ? 6.523 -6.342 11.332 1.00 92.81 71 ASN A N 1
ATOM 625 C CA . ASN A 1 71 ? 6.942 -7.653 11.832 1.00 92.81 71 ASN A CA 1
ATOM 626 C C . ASN A 1 71 ? 5.751 -8.408 12.459 1.00 92.81 71 ASN A C 1
ATOM 628 O O . ASN A 1 71 ? 5.421 -9.532 12.088 1.00 92.81 71 ASN A O 1
ATOM 632 N N . SER A 1 72 ? 5.052 -7.746 13.379 1.00 94.62 72 SER A N 1
ATOM 633 C CA . SER A 1 72 ? 3.879 -8.265 14.082 1.00 94.62 72 SER A CA 1
ATOM 634 C C . SER A 1 72 ? 2.994 -7.101 14.508 1.00 94.62 72 SER A C 1
ATOM 636 O O . SER A 1 72 ? 3.498 -6.036 14.864 1.00 94.62 72 SER A O 1
ATOM 638 N N . ILE A 1 73 ? 1.680 -7.306 14.496 1.00 96.25 73 ILE A N 1
ATOM 639 C CA . ILE A 1 73 ? 0.698 -6.321 14.942 1.00 96.25 73 ILE A CA 1
ATOM 640 C C . ILE A 1 73 ? -0.067 -6.894 16.131 1.00 96.25 73 ILE A C 1
ATOM 642 O O . ILE A 1 73 ? -0.721 -7.934 16.033 1.00 96.25 73 ILE A O 1
ATOM 646 N N . SER A 1 74 ? -0.006 -6.195 17.264 1.00 94.75 74 SER A N 1
ATOM 647 C CA . SER A 1 74 ? -0.695 -6.569 18.500 1.00 94.75 74 SER A CA 1
ATOM 648 C C . SER A 1 74 ? -1.735 -5.519 18.898 1.00 94.75 74 SER A C 1
ATOM 650 O O . SER A 1 74 ? -1.426 -4.343 19.075 1.00 94.75 74 SER A O 1
ATOM 652 N N . GLY A 1 75 ? -2.985 -5.953 19.065 1.00 95.50 75 GLY A N 1
ATOM 653 C CA . GLY A 1 75 ? -4.088 -5.101 19.516 1.00 95.50 75 GLY A CA 1
ATOM 654 C C . GLY A 1 75 ? -4.657 -4.143 18.459 1.00 95.50 75 GLY A C 1
ATOM 655 O O . GLY A 1 75 ? -4.075 -3.904 17.399 1.00 95.50 75 GLY A O 1
ATOM 656 N N . LYS A 1 76 ? -5.834 -3.582 18.769 1.00 95.94 76 LYS A N 1
ATOM 657 C CA . LYS A 1 76 ? -6.609 -2.729 17.851 1.00 95.94 76 LYS A CA 1
ATOM 658 C C . LYS A 1 76 ? -5.901 -1.406 17.527 1.00 95.94 76 LYS A C 1
ATOM 660 O O . LYS A 1 76 ? -5.916 -0.993 16.376 1.00 95.94 76 LYS A O 1
ATOM 665 N N . LYS A 1 77 ? -5.216 -0.783 18.499 1.00 95.69 77 LYS A N 1
ATOM 666 C CA . LYS A 1 77 ? -4.478 0.480 18.288 1.00 95.69 77 LYS A CA 1
ATOM 667 C C . LYS A 1 77 ? -3.374 0.338 17.235 1.00 95.69 77 LYS A C 1
ATOM 669 O O . LYS A 1 77 ? -3.286 1.159 16.328 1.00 95.69 77 LYS A O 1
ATOM 674 N N . ASN A 1 78 ? -2.544 -0.701 17.339 1.00 96.62 78 ASN A N 1
ATOM 675 C CA . ASN A 1 78 ? -1.444 -0.912 16.392 1.00 96.62 78 ASN A CA 1
ATOM 676 C C . ASN A 1 78 ? -1.964 -1.329 15.014 1.00 96.62 78 ASN A C 1
ATOM 678 O O . ASN A 1 78 ? -1.405 -0.914 14.003 1.00 96.62 78 ASN A O 1
ATOM 682 N N . LEU A 1 79 ? -3.066 -2.086 14.971 1.00 97.88 79 LEU A N 1
ATOM 683 C CA . LEU A 1 79 ? -3.753 -2.393 13.719 1.00 97.88 79 LEU A CA 1
ATOM 684 C C . LEU A 1 79 ? -4.285 -1.121 13.045 1.00 97.88 79 LEU A C 1
ATOM 686 O O . LEU A 1 79 ? -4.081 -0.954 11.847 1.00 97.88 79 LEU A O 1
ATOM 690 N N . LEU A 1 80 ? -4.884 -0.198 13.809 1.00 97.81 80 LEU A N 1
ATOM 691 C CA . LEU A 1 80 ? -5.352 1.091 13.289 1.00 97.81 80 LEU A CA 1
ATOM 692 C C . LEU A 1 80 ? -4.185 1.949 12.798 1.00 97.81 80 LEU A C 1
ATOM 694 O O . LEU A 1 80 ? -4.266 2.558 11.739 1.00 97.81 80 LEU A O 1
ATOM 698 N N . SER A 1 81 ? -3.068 1.958 13.528 1.00 97.44 81 SER A N 1
ATOM 699 C CA . SER A 1 81 ? -1.856 2.661 13.096 1.00 97.44 81 SER A CA 1
ATOM 700 C C . SER A 1 81 ? -1.335 2.120 11.762 1.00 97.44 81 SER A C 1
ATOM 702 O O . SER A 1 81 ? -1.012 2.910 10.879 1.00 97.44 81 SER A O 1
ATOM 704 N N . GLY A 1 82 ? -1.299 0.794 11.592 1.00 97.50 82 GLY A N 1
ATOM 705 C CA . GLY A 1 82 ? -0.927 0.154 10.327 1.00 97.50 82 GLY A CA 1
ATOM 706 C C . GLY A 1 82 ? -1.914 0.459 9.198 1.00 97.50 82 GLY A C 1
ATOM 707 O O . GLY A 1 82 ? -1.489 0.754 8.085 1.00 97.50 82 GLY A O 1
ATOM 708 N N . TYR A 1 83 ? -3.220 0.471 9.490 1.00 97.38 83 TYR A N 1
ATOM 709 C CA . TYR A 1 83 ? -4.258 0.875 8.537 1.00 97.38 83 TYR A CA 1
ATOM 710 C C . TYR A 1 83 ? -4.041 2.307 8.036 1.00 97.38 83 TYR A C 1
ATOM 712 O O . TYR A 1 83 ? -4.012 2.545 6.827 1.00 97.38 83 TYR A O 1
ATOM 720 N N . CYS A 1 84 ? -3.845 3.255 8.958 1.00 96.69 84 CYS A N 1
ATOM 721 C CA . CYS A 1 84 ? -3.593 4.658 8.636 1.00 96.69 84 CYS A CA 1
ATOM 722 C C . CYS A 1 84 ? -2.323 4.828 7.797 1.00 96.69 84 CYS A C 1
ATOM 724 O O . CYS A 1 84 ? -2.326 5.570 6.816 1.00 96.69 84 CYS A O 1
ATOM 726 N N . GLN A 1 85 ? -1.261 4.108 8.155 1.00 96.38 85 GLN A N 1
ATOM 727 C CA . GLN A 1 85 ? 0.024 4.171 7.473 1.00 96.38 85 GLN A CA 1
ATOM 728 C C . GLN A 1 85 ? -0.054 3.618 6.043 1.00 96.38 85 GLN A C 1
ATOM 730 O O . GLN A 1 85 ? 0.284 4.331 5.099 1.00 96.38 85 GLN A O 1
ATOM 735 N N . ALA A 1 86 ? -0.584 2.404 5.859 1.00 97.06 86 ALA A N 1
ATOM 736 C CA . ALA A 1 86 ? -0.772 1.797 4.538 1.00 97.06 86 ALA A CA 1
ATOM 737 C C . ALA A 1 86 ? -1.672 2.657 3.634 1.00 97.06 86 ALA A C 1
ATOM 739 O O . ALA A 1 86 ? -1.398 2.838 2.446 1.00 97.06 86 ALA A O 1
ATOM 740 N N . THR A 1 87 ? -2.724 3.237 4.215 1.00 95.56 87 THR A N 1
ATOM 741 C CA . THR A 1 87 ? -3.632 4.172 3.544 1.00 95.56 87 THR A CA 1
ATOM 742 C C . THR A 1 87 ? -2.908 5.403 3.034 1.00 95.56 87 THR A C 1
ATOM 744 O O . THR A 1 87 ? -2.934 5.691 1.839 1.00 95.56 87 THR A O 1
ATOM 747 N N . GLN A 1 88 ? -2.254 6.124 3.940 1.00 94.44 88 GLN A N 1
ATOM 748 C CA . GLN A 1 88 ? -1.620 7.392 3.622 1.00 94.44 88 GLN A CA 1
ATOM 749 C C . GLN A 1 88 ? -0.511 7.206 2.584 1.00 94.44 88 GLN A C 1
ATOM 751 O O . GLN A 1 88 ? -0.410 7.982 1.635 1.00 94.44 88 GLN A O 1
ATOM 756 N N . ARG A 1 89 ? 0.282 6.144 2.718 1.00 94.94 89 ARG A N 1
ATOM 757 C CA . ARG A 1 89 ? 1.347 5.808 1.776 1.00 94.94 89 ARG A CA 1
ATOM 758 C C . ARG A 1 89 ? 0.799 5.468 0.384 1.00 94.94 89 ARG A C 1
ATOM 760 O O . ARG A 1 89 ? 1.298 5.997 -0.604 1.00 94.94 89 ARG A O 1
ATOM 767 N N . SER A 1 90 ? -0.277 4.685 0.301 1.00 95.62 90 SER A N 1
ATOM 768 C CA . SER A 1 90 ? -0.913 4.353 -0.985 1.00 95.62 90 SER A CA 1
ATOM 769 C C . SER A 1 90 ? -1.534 5.571 -1.674 1.00 95.62 90 SER A C 1
ATOM 771 O O . SER A 1 90 ? -1.441 5.690 -2.890 1.00 95.62 90 SER A O 1
ATOM 773 N N . ILE A 1 91 ? -2.110 6.508 -0.911 1.00 94.81 91 ILE A N 1
ATOM 774 C CA . ILE A 1 91 ? -2.591 7.790 -1.451 1.00 94.81 91 ILE A CA 1
ATOM 775 C C . ILE A 1 91 ? -1.447 8.562 -2.110 1.00 94.81 91 ILE A C 1
ATOM 777 O O . ILE A 1 91 ? -1.628 9.039 -3.221 1.00 94.81 91 ILE A O 1
ATOM 781 N N . ASN A 1 92 ? -0.268 8.653 -1.476 1.00 93.94 92 ASN A N 1
ATOM 782 C CA . ASN A 1 92 ? 0.872 9.348 -2.093 1.00 93.94 92 ASN A CA 1
ATOM 783 C C . ASN A 1 92 ? 1.292 8.708 -3.416 1.00 93.94 92 ASN A C 1
ATOM 785 O O . ASN A 1 92 ? 1.627 9.431 -4.347 1.00 93.94 92 ASN A O 1
ATOM 789 N N . PHE A 1 93 ? 1.261 7.375 -3.500 1.00 95.81 93 PHE A N 1
ATOM 790 C CA . PHE A 1 93 ? 1.560 6.682 -4.748 1.00 95.81 93 PHE A CA 1
ATOM 791 C C . PHE A 1 93 ? 0.530 7.003 -5.833 1.00 95.81 93 PHE A C 1
ATOM 793 O O . PHE A 1 93 ? 0.929 7.338 -6.940 1.00 95.81 93 PHE A O 1
ATOM 800 N N . ILE A 1 94 ? -0.770 6.936 -5.519 1.00 94.56 94 ILE A N 1
ATOM 801 C CA . ILE A 1 94 ? -1.850 7.207 -6.482 1.00 94.56 94 ILE A CA 1
ATOM 802 C C . ILE A 1 94 ? -1.806 8.663 -6.961 1.00 94.56 94 ILE A C 1
ATOM 804 O O . ILE A 1 94 ? -1.831 8.916 -8.159 1.00 94.56 94 ILE A O 1
ATOM 808 N N . ASP A 1 95 ? -1.724 9.615 -6.031 1.00 93.19 95 ASP A N 1
ATOM 809 C CA . ASP A 1 95 ? -1.811 11.058 -6.306 1.00 93.19 95 ASP A CA 1
ATOM 810 C C . ASP A 1 95 ? -0.607 11.578 -7.107 1.00 93.19 95 ASP A C 1
ATOM 812 O O . ASP A 1 95 ? -0.710 12.556 -7.840 1.00 93.19 95 ASP A O 1
ATOM 816 N N . GLN A 1 96 ? 0.546 10.915 -6.981 1.00 94.25 96 GLN A N 1
ATOM 817 C CA . GLN A 1 96 ? 1.789 11.319 -7.641 1.00 94.25 96 GLN A CA 1
ATOM 818 C C . GLN A 1 96 ? 2.209 10.364 -8.760 1.00 94.25 96 GLN A C 1
ATOM 820 O O . GLN A 1 96 ? 3.320 10.518 -9.269 1.00 94.25 96 GLN A O 1
ATOM 825 N N . TYR A 1 97 ? 1.377 9.369 -9.097 1.00 95.94 97 TYR A N 1
ATOM 826 C CA . TYR A 1 97 ? 1.740 8.269 -9.986 1.00 95.94 97 TYR A CA 1
ATOM 827 C C . TYR A 1 97 ? 2.340 8.773 -11.300 1.00 95.94 97 TYR A C 1
ATOM 829 O O . TYR A 1 97 ? 1.727 9.546 -12.032 1.00 95.94 97 TYR A O 1
ATOM 837 N N . ASP A 1 98 ? 3.558 8.319 -11.582 1.00 95.62 98 ASP A N 1
ATOM 838 C CA . ASP A 1 98 ? 4.359 8.781 -12.706 1.00 95.62 98 ASP A CA 1
ATOM 839 C C . ASP A 1 98 ? 5.221 7.615 -13.200 1.00 95.62 98 ASP A C 1
ATOM 841 O O . ASP A 1 98 ? 6.071 7.083 -12.475 1.00 95.62 98 ASP A O 1
ATOM 845 N N . ILE A 1 99 ? 4.960 7.179 -14.433 1.00 94.38 99 ILE A N 1
ATOM 846 C CA . ILE A 1 99 ? 5.605 6.006 -15.033 1.00 94.38 99 ILE A CA 1
ATOM 847 C C . ILE A 1 99 ? 7.106 6.230 -15.205 1.00 94.38 99 ILE A C 1
ATOM 849 O O . ILE A 1 99 ? 7.894 5.314 -14.951 1.00 94.38 99 ILE A O 1
ATOM 853 N N . GLU A 1 100 ? 7.524 7.428 -15.613 1.00 93.38 100 GLU A N 1
ATOM 854 C CA . GLU A 1 100 ? 8.933 7.730 -15.858 1.00 93.38 100 GLU A CA 1
ATOM 855 C C . GLU A 1 100 ? 9.721 7.697 -14.547 1.00 93.38 100 GLU A C 1
ATOM 857 O O . GLU A 1 100 ? 10.772 7.046 -14.453 1.00 93.38 100 GLU A O 1
ATOM 862 N N . LYS A 1 101 ? 9.178 8.319 -13.494 1.00 94.75 101 LYS A N 1
ATOM 863 C CA . LYS A 1 101 ? 9.783 8.293 -12.156 1.00 94.75 101 LYS A CA 1
ATOM 864 C C . LYS A 1 101 ? 9.802 6.888 -11.570 1.00 94.75 101 LYS A C 1
ATOM 866 O O . LYS A 1 101 ? 10.833 6.486 -11.029 1.00 94.75 101 LYS A O 1
ATOM 871 N N . LEU A 1 102 ? 8.723 6.115 -11.712 1.00 93.75 102 LEU A N 1
ATOM 872 C CA . LEU A 1 102 ? 8.673 4.732 -11.231 1.00 93.75 102 LEU A CA 1
ATOM 873 C C . LEU A 1 102 ? 9.695 3.847 -11.950 1.00 93.75 102 LEU A C 1
ATOM 875 O O . LEU A 1 102 ? 10.404 3.073 -11.307 1.00 93.75 102 LEU A O 1
ATOM 879 N N . THR A 1 103 ? 9.816 3.996 -13.269 1.00 90.69 103 THR A N 1
ATOM 880 C CA . THR A 1 103 ? 10.794 3.264 -14.086 1.00 90.69 103 THR A CA 1
ATOM 881 C C . THR A 1 103 ? 12.220 3.595 -13.650 1.00 90.69 103 THR A C 1
ATOM 883 O O . THR A 1 103 ? 13.050 2.698 -13.473 1.00 90.69 103 THR A O 1
ATOM 886 N N . LYS A 1 104 ? 12.506 4.875 -13.385 1.00 89.81 104 LYS A N 1
ATOM 887 C CA . LYS A 1 104 ? 13.798 5.316 -12.845 1.00 89.81 104 LYS A CA 1
ATOM 888 C C . LYS A 1 104 ? 14.062 4.754 -11.443 1.00 89.81 104 LYS A C 1
ATOM 890 O O . LYS A 1 104 ? 15.164 4.273 -11.180 1.00 89.81 104 LYS A O 1
ATOM 895 N N . ALA A 1 105 ? 13.070 4.771 -10.556 1.00 90.50 105 ALA A N 1
ATOM 896 C CA . ALA A 1 105 ? 13.194 4.222 -9.207 1.00 90.50 105 ALA A CA 1
ATOM 897 C C . ALA A 1 105 ? 13.446 2.704 -9.227 1.00 90.50 105 ALA A C 1
ATOM 899 O O . ALA A 1 105 ? 14.354 2.218 -8.549 1.00 90.50 105 ALA A O 1
ATOM 900 N N . ARG A 1 106 ? 12.717 1.965 -10.075 1.00 88.12 106 ARG A N 1
ATOM 901 C CA . ARG A 1 106 ? 12.918 0.527 -10.306 1.00 88.12 106 ARG A CA 1
ATOM 902 C C . ARG A 1 106 ? 14.341 0.245 -10.778 1.00 88.12 106 ARG A C 1
ATOM 904 O O . ARG A 1 106 ? 15.006 -0.616 -10.206 1.00 88.12 106 ARG A O 1
ATOM 911 N N . ARG A 1 107 ? 14.839 0.996 -11.766 1.00 84.69 107 ARG A N 1
ATOM 912 C CA . ARG A 1 107 ? 16.230 0.890 -12.243 1.00 84.69 107 ARG A CA 1
ATOM 913 C C . ARG A 1 107 ? 17.227 0.976 -11.091 1.00 84.69 107 ARG A C 1
ATOM 915 O O . ARG A 1 107 ? 18.056 0.082 -10.953 1.00 84.69 107 ARG A O 1
ATOM 922 N N . LEU A 1 108 ? 17.078 1.982 -10.227 1.00 82.19 108 LEU A N 1
ATOM 923 C CA . LEU A 1 108 ? 17.940 2.194 -9.058 1.00 82.19 108 LEU A CA 1
ATOM 924 C C . LEU A 1 108 ? 17.833 1.080 -8.008 1.00 82.19 108 LEU A C 1
ATOM 926 O O . LEU A 1 108 ? 18.835 0.715 -7.393 1.00 82.19 108 LEU A O 1
ATOM 930 N N . CYS A 1 109 ? 16.636 0.540 -7.774 1.00 81.88 109 CYS A N 1
ATOM 931 C CA . CYS A 1 109 ? 16.457 -0.637 -6.926 1.00 81.88 109 CYS A CA 1
ATOM 932 C C . CYS A 1 109 ? 17.296 -1.803 -7.469 1.00 81.88 109 CYS A C 1
ATOM 934 O O . CYS A 1 109 ? 18.108 -2.397 -6.754 1.00 81.88 109 CYS A O 1
ATOM 936 N N . TYR A 1 110 ? 17.147 -2.114 -8.752 1.00 78.12 110 TYR A N 1
ATOM 937 C CA . TYR A 1 110 ? 17.755 -3.299 -9.345 1.00 78.12 110 TYR A CA 1
ATOM 938 C C . TYR A 1 110 ? 19.263 -3.169 -9.595 1.00 78.12 110 TYR A C 1
ATOM 940 O O . TYR A 1 110 ? 19.967 -4.160 -9.392 1.00 78.12 110 TYR A O 1
ATOM 948 N N . SER A 1 111 ? 19.784 -1.977 -9.902 1.00 73.56 111 SER A N 1
ATOM 949 C CA . SER A 1 111 ? 21.226 -1.738 -10.081 1.00 73.56 111 SER A CA 1
ATOM 950 C C . SER A 1 111 ? 22.023 -1.858 -8.782 1.00 73.56 111 SER A C 1
ATOM 952 O O . SER A 1 111 ? 23.067 -2.506 -8.737 1.00 73.56 111 SER A O 1
ATOM 954 N N . ASP A 1 112 ? 21.528 -1.272 -7.694 1.00 63.03 112 ASP A N 1
ATOM 955 C CA . ASP A 1 112 ? 22.312 -1.117 -6.461 1.00 63.03 112 ASP A CA 1
ATOM 956 C C . ASP A 1 112 ? 22.316 -2.377 -5.593 1.00 63.03 112 ASP A C 1
ATOM 958 O O . ASP A 1 112 ? 23.237 -2.655 -4.825 1.00 63.03 112 ASP A O 1
ATOM 962 N N . SER A 1 113 ? 21.277 -3.185 -5.750 1.00 55.22 113 SER A N 1
ATOM 963 C CA . SER A 1 113 ? 21.041 -4.401 -4.978 1.00 55.22 113 SER A CA 1
ATOM 964 C C . SER A 1 113 ? 22.006 -5.561 -5.226 1.00 55.22 113 SER A C 1
ATOM 966 O O . SER A 1 113 ? 22.102 -6.414 -4.342 1.00 55.22 113 SER A O 1
ATOM 968 N N . ILE A 1 114 ? 22.729 -5.610 -6.356 1.00 53.50 114 ILE A N 1
ATOM 969 C CA . ILE A 1 114 ? 23.654 -6.723 -6.651 1.00 53.50 114 ILE A CA 1
ATOM 970 C C . ILE A 1 114 ? 24.719 -6.842 -5.548 1.00 53.50 114 ILE A C 1
ATOM 972 O O . ILE A 1 114 ? 25.109 -7.950 -5.192 1.00 53.50 114 ILE A O 1
ATOM 976 N N . LYS A 1 115 ? 25.137 -5.716 -4.952 1.00 52.97 115 LYS A N 1
ATOM 977 C CA . LYS A 1 115 ? 26.220 -5.684 -3.959 1.00 52.97 115 LYS A CA 1
ATOM 978 C C . LYS A 1 115 ? 25.772 -5.889 -2.504 1.00 52.97 115 LYS A C 1
ATOM 980 O O . LYS A 1 115 ? 26.550 -6.424 -1.727 1.00 52.97 115 LYS A O 1
ATOM 985 N N . GLU A 1 116 ? 24.551 -5.498 -2.117 1.00 57.44 116 GLU A N 1
ATOM 986 C CA . GLU A 1 116 ? 24.117 -5.539 -0.700 1.00 57.44 116 GLU A CA 1
ATOM 987 C C . GLU A 1 116 ? 22.927 -6.473 -0.419 1.00 57.44 116 GLU A C 1
ATOM 989 O O . GLU A 1 116 ? 22.845 -7.065 0.660 1.00 57.44 116 GLU A O 1
ATOM 994 N N . ARG A 1 117 ? 21.989 -6.628 -1.364 1.00 60.03 117 ARG A N 1
ATOM 995 C CA . ARG A 1 117 ? 20.756 -7.408 -1.159 1.00 60.03 117 ARG A CA 1
ATOM 996 C C . ARG A 1 117 ? 20.651 -8.650 -2.046 1.00 60.03 117 ARG A C 1
ATOM 998 O O . ARG A 1 117 ? 19.820 -9.482 -1.734 1.00 60.03 117 ARG A O 1
ATOM 1005 N N . GLY A 1 118 ? 21.518 -8.850 -3.038 1.00 50.75 118 GLY A N 1
ATOM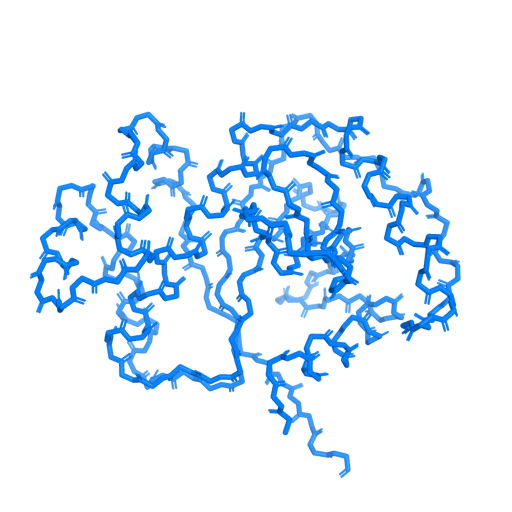 1006 C CA . GLY A 1 118 ? 21.544 -10.041 -3.901 1.00 50.75 118 GLY A CA 1
ATOM 1007 C C . GLY A 1 118 ? 20.320 -10.195 -4.824 1.00 50.75 118 GLY A C 1
ATOM 1008 O O . GLY A 1 118 ? 19.305 -9.519 -4.670 1.00 50.75 118 GLY A O 1
ATOM 1009 N N . GLY A 1 119 ? 20.426 -11.100 -5.804 1.00 50.47 119 GLY A N 1
ATOM 1010 C CA . GLY A 1 119 ? 19.342 -11.506 -6.716 1.00 50.47 119 GLY A CA 1
ATOM 1011 C C . GLY A 1 119 ? 19.723 -11.420 -8.200 1.00 50.47 119 GLY A C 1
ATOM 1012 O O . GLY A 1 119 ? 20.541 -10.581 -8.575 1.00 50.47 119 GLY A O 1
ATOM 1013 N N . LYS A 1 120 ? 19.130 -12.290 -9.035 1.00 51.44 120 LYS A N 1
ATOM 1014 C CA . LYS A 1 120 ? 19.330 -12.330 -10.499 1.00 51.44 120 LYS A CA 1
ATOM 1015 C C . LYS A 1 120 ? 19.031 -10.973 -11.153 1.00 51.44 120 LYS A C 1
ATOM 1017 O O . LYS A 1 120 ? 18.221 -10.192 -10.654 1.00 51.44 120 LYS A O 1
ATOM 1022 N N . ILE A 1 121 ? 19.671 -10.728 -12.296 1.00 53.88 121 ILE A N 1
ATOM 1023 C CA . ILE A 1 121 ? 19.317 -9.655 -13.229 1.00 53.88 121 ILE A CA 1
ATOM 1024 C C . ILE A 1 121 ? 17.957 -10.033 -13.834 1.00 53.88 121 ILE A C 1
ATOM 1026 O O . ILE A 1 121 ? 17.903 -10.762 -14.817 1.00 53.88 121 ILE A O 1
ATOM 1030 N N . THR A 1 122 ? 16.845 -9.615 -13.232 1.00 50.81 122 THR A N 1
ATOM 1031 C CA . THR A 1 122 ? 15.618 -9.438 -14.022 1.00 50.81 122 THR A CA 1
ATOM 1032 C C . THR A 1 122 ? 15.870 -8.261 -14.944 1.00 50.81 122 THR A C 1
ATOM 1034 O O . THR A 1 122 ? 16.327 -7.210 -14.478 1.00 50.81 122 THR A O 1
ATOM 1037 N N . LEU A 1 123 ? 15.622 -8.446 -16.238 1.00 54.19 123 LEU A N 1
ATOM 1038 C CA . LEU A 1 123 ? 15.752 -7.373 -17.207 1.00 54.19 123 LEU A CA 1
ATOM 1039 C C . LEU A 1 123 ? 14.793 -6.260 -16.781 1.00 54.19 123 LEU A C 1
ATOM 1041 O O . LEU A 1 123 ? 13.610 -6.457 -16.508 1.00 54.19 123 LEU A O 1
ATOM 1045 N N . ILE A 1 124 ? 15.371 -5.084 -16.586 1.00 55.38 124 ILE A N 1
ATOM 1046 C CA . ILE A 1 124 ? 14.705 -3.899 -16.050 1.00 55.38 124 ILE A CA 1
ATOM 1047 C C . ILE A 1 124 ? 13.506 -3.485 -16.921 1.00 55.38 124 ILE A C 1
ATOM 1049 O O . ILE A 1 124 ? 12.578 -2.861 -16.402 1.00 55.38 124 ILE A O 1
ATOM 1053 N N . ASP A 1 125 ? 13.521 -3.870 -18.199 1.00 55.47 125 ASP A N 1
ATOM 1054 C CA . ASP A 1 125 ? 12.656 -3.361 -19.261 1.00 55.47 125 ASP A CA 1
ATOM 1055 C C . ASP A 1 125 ? 11.442 -4.265 -19.588 1.00 55.47 125 ASP A C 1
ATOM 1057 O O . ASP A 1 125 ? 10.746 -4.022 -20.568 1.00 55.47 125 ASP A O 1
ATOM 1061 N N . ASP A 1 126 ? 11.127 -5.267 -18.756 1.00 67.25 126 ASP A N 1
ATOM 1062 C CA . ASP A 1 126 ? 10.047 -6.235 -19.047 1.00 67.25 126 ASP A CA 1
ATOM 1063 C C . ASP A 1 126 ? 8.643 -5.805 -18.567 1.00 67.25 126 ASP A C 1
ATOM 1065 O O . ASP A 1 126 ? 7.665 -6.531 -18.765 1.00 67.25 126 ASP A O 1
ATOM 1069 N N . ILE A 1 127 ? 8.507 -4.649 -17.905 1.00 79.56 127 ILE A N 1
ATOM 1070 C CA . ILE A 1 127 ? 7.210 -4.187 -17.387 1.00 79.56 127 ILE A CA 1
ATOM 1071 C C . ILE A 1 127 ? 6.774 -2.902 -18.083 1.00 79.56 127 ILE A C 1
ATOM 1073 O O . ILE A 1 127 ? 7.271 -1.819 -17.787 1.00 79.56 127 ILE A O 1
ATOM 1077 N N . ASN A 1 128 ? 5.741 -3.020 -18.914 1.00 85.81 128 ASN A N 1
ATOM 1078 C CA . ASN A 1 128 ? 4.959 -1.876 -19.364 1.00 85.81 128 ASN A CA 1
ATOM 1079 C C . ASN A 1 128 ? 3.894 -1.561 -18.310 1.00 85.81 128 ASN A C 1
ATOM 1081 O O . ASN A 1 128 ? 2.894 -2.274 -18.174 1.00 85.81 128 ASN A O 1
ATOM 1085 N N . PHE A 1 129 ? 4.132 -0.514 -17.521 1.00 92.50 129 PHE A N 1
ATOM 1086 C CA . PHE A 1 129 ? 3.147 -0.050 -16.553 1.00 92.50 129 PHE A CA 1
ATOM 1087 C C . PHE A 1 129 ? 1.944 0.579 -17.266 1.00 92.50 129 PHE A C 1
ATOM 1089 O O . PHE A 1 129 ? 2.101 1.337 -18.221 1.00 92.50 129 PHE A O 1
ATOM 1096 N N . SER A 1 130 ? 0.739 0.266 -16.793 1.00 92.62 130 SER A N 1
ATOM 1097 C CA . SER A 1 130 ? -0.486 0.903 -17.277 1.00 92.62 130 SER A CA 1
ATOM 1098 C C . SER A 1 130 ? -0.500 2.391 -16.925 1.00 92.62 130 SER A C 1
ATOM 1100 O O . SER A 1 130 ? -0.126 2.761 -15.818 1.00 92.62 130 SER A O 1
ATOM 1102 N N . ASN A 1 131 ? -1.021 3.234 -17.823 1.00 91.56 131 ASN A N 1
ATOM 1103 C CA . ASN A 1 131 ? -1.305 4.645 -17.525 1.00 91.56 131 ASN A CA 1
ATOM 1104 C C . ASN A 1 131 ? -2.390 4.814 -16.450 1.00 91.56 131 ASN A C 1
ATOM 1106 O O . ASN A 1 131 ? -2.417 5.827 -15.761 1.00 91.56 131 ASN A O 1
ATOM 1110 N N . ASN A 1 132 ? -3.274 3.823 -16.307 1.00 90.69 132 ASN A N 1
ATOM 1111 C CA . ASN A 1 132 ? -4.387 3.826 -15.359 1.00 90.69 132 ASN A CA 1
ATOM 1112 C C . ASN A 1 132 ? -4.387 2.514 -14.563 1.00 90.69 132 ASN A C 1
ATOM 1114 O O . ASN A 1 132 ? -5.248 1.657 -14.784 1.00 90.69 132 ASN A O 1
ATOM 1118 N N . PRO A 1 133 ? -3.385 2.285 -13.703 1.00 91.44 133 PRO A N 1
ATOM 1119 C CA . PRO A 1 133 ? -3.298 1.043 -12.963 1.00 91.44 133 PRO A CA 1
ATOM 1120 C C . PRO A 1 133 ? -4.329 1.018 -11.830 1.00 91.44 133 PRO A C 1
ATOM 1122 O O . PRO A 1 133 ? -4.653 2.043 -11.226 1.00 91.44 133 PRO A O 1
ATOM 1125 N N . VAL A 1 134 ? -4.793 -0.177 -11.476 1.00 93.38 134 VAL A N 1
ATOM 1126 C CA . VAL A 1 134 ? -5.497 -0.371 -10.202 1.00 93.38 134 VAL A CA 1
ATOM 1127 C C . VAL A 1 134 ? -4.458 -0.367 -9.081 1.00 93.38 134 VAL A C 1
ATOM 1129 O O . VAL A 1 134 ? -3.387 -0.947 -9.230 1.00 93.38 134 VAL A O 1
ATOM 1132 N N . VAL A 1 135 ? -4.752 0.267 -7.945 1.00 94.75 135 VAL A N 1
ATOM 1133 C CA . VAL A 1 135 ? -3.852 0.273 -6.781 1.00 94.75 135 VAL A CA 1
ATOM 1134 C C . VAL A 1 135 ? -4.561 -0.333 -5.579 1.00 94.75 135 VAL A C 1
ATOM 1136 O O . VAL A 1 135 ? -5.602 0.158 -5.139 1.00 94.75 135 VAL A O 1
ATOM 1139 N N . LYS A 1 136 ? -3.980 -1.393 -5.016 1.00 95.12 136 LYS A N 1
ATOM 1140 C CA . LYS A 1 136 ? -4.439 -2.024 -3.777 1.00 95.12 136 LYS A CA 1
ATOM 1141 C C . LYS A 1 136 ? -3.551 -1.621 -2.612 1.00 95.12 136 LYS A C 1
ATOM 1143 O O . LYS A 1 136 ? -2.323 -1.662 -2.691 1.00 95.12 136 LYS A O 1
ATOM 1148 N N . ARG A 1 137 ? -4.203 -1.276 -1.503 1.00 96.25 137 ARG A N 1
ATOM 1149 C CA . ARG A 1 137 ? -3.552 -0.973 -0.227 1.00 96.25 137 ARG A CA 1
ATOM 1150 C C . ARG A 1 137 ? -3.362 -2.267 0.542 1.00 96.25 137 ARG A C 1
ATOM 1152 O O . ARG A 1 137 ? -4.338 -2.973 0.792 1.00 96.25 137 ARG A O 1
ATOM 1159 N N . VAL A 1 138 ? -2.140 -2.564 0.955 1.00 97.75 138 VAL A N 1
ATOM 1160 C CA . VAL A 1 138 ? -1.830 -3.818 1.640 1.00 97.75 138 VAL A CA 1
ATOM 1161 C C . VAL A 1 138 ? -1.163 -3.534 2.973 1.00 97.75 138 VAL A C 1
ATOM 1163 O O . VAL A 1 138 ? -0.159 -2.830 3.037 1.00 97.75 138 VAL A O 1
ATOM 1166 N N . LEU A 1 139 ? -1.688 -4.135 4.037 1.00 98.06 139 LEU A N 1
ATOM 1167 C CA . LEU A 1 139 ? -0.984 -4.254 5.309 1.00 98.06 139 LEU A CA 1
ATOM 1168 C C . LEU A 1 139 ? -0.496 -5.691 5.460 1.00 98.06 139 LEU A C 1
ATOM 1170 O O . LEU A 1 139 ? -1.290 -6.631 5.506 1.00 98.06 139 LEU A O 1
ATOM 1174 N N . MET A 1 140 ? 0.814 -5.869 5.544 1.00 97.56 140 MET A N 1
ATOM 1175 C CA . MET A 1 140 ? 1.452 -7.174 5.581 1.00 97.56 140 MET A CA 1
ATOM 1176 C C . MET A 1 140 ? 2.190 -7.383 6.900 1.00 97.56 140 MET A C 1
ATOM 1178 O O . MET A 1 140 ? 2.964 -6.533 7.329 1.00 97.56 140 MET A O 1
ATOM 1182 N N . ALA A 1 141 ? 1.969 -8.528 7.546 1.00 96.19 141 ALA A N 1
ATOM 1183 C CA . ALA A 1 141 ? 2.678 -8.882 8.773 1.00 96.19 141 ALA A CA 1
ATOM 1184 C C . ALA A 1 141 ? 2.776 -10.392 8.992 1.00 96.19 141 ALA A C 1
ATOM 1186 O O . ALA A 1 141 ? 1.996 -11.165 8.438 1.00 96.19 141 ALA A O 1
ATOM 1187 N N . GLN A 1 142 ? 3.702 -10.839 9.844 1.00 93.75 142 GLN A N 1
ATOM 1188 C CA . GLN A 1 142 ? 3.779 -12.259 10.219 1.00 93.75 142 GLN A CA 1
ATOM 1189 C C . GLN A 1 142 ? 2.607 -12.660 11.124 1.00 93.75 142 GLN A C 1
ATOM 1191 O O . GLN A 1 142 ? 2.103 -13.785 11.068 1.00 93.75 142 GLN A O 1
ATOM 1196 N N . LYS A 1 143 ? 2.153 -11.725 11.964 1.00 94.56 143 LYS A N 1
ATOM 1197 C CA . LYS A 1 143 ? 1.075 -11.943 12.925 1.00 94.56 143 LYS A CA 1
ATOM 1198 C C . LYS A 1 143 ? 0.143 -10.742 12.984 1.00 94.56 143 LYS A C 1
ATOM 1200 O O . LYS A 1 143 ? 0.586 -9.599 13.060 1.00 94.56 143 LYS A O 1
ATOM 1205 N N . PHE A 1 144 ? -1.148 -11.052 13.015 1.00 96.75 144 PHE A N 1
ATOM 1206 C CA . PHE A 1 144 ? -2.240 -10.110 13.212 1.00 96.75 144 PHE A CA 1
ATOM 1207 C C . PHE A 1 144 ? -3.064 -10.506 14.445 1.00 96.75 144 PHE A C 1
ATOM 1209 O O . PHE A 1 144 ? -3.044 -11.679 14.841 1.00 96.75 144 PHE A O 1
ATOM 1216 N N . PRO A 1 145 ? -3.826 -9.570 15.038 1.00 96.06 145 PRO A N 1
ATOM 1217 C CA . PRO A 1 145 ? -4.880 -9.909 15.992 1.00 96.06 145 PRO A CA 1
ATOM 1218 C C . PRO A 1 145 ? -5.929 -10.838 15.356 1.00 96.06 145 PRO A C 1
ATOM 1220 O O . PRO A 1 145 ? -6.199 -10.731 14.162 1.00 96.06 145 PRO A O 1
ATOM 1223 N N . SER A 1 146 ? -6.568 -11.709 16.143 1.00 94.62 146 SER A N 1
ATOM 1224 C CA . SER A 1 146 ? -7.547 -12.691 15.634 1.00 94.62 146 SER A CA 1
ATOM 1225 C C . SER A 1 146 ? -8.708 -12.053 14.862 1.00 94.62 146 SER A C 1
ATOM 1227 O O . SER A 1 146 ? -9.101 -12.556 13.816 1.00 94.62 146 SER A O 1
ATOM 1229 N N . LYS A 1 147 ? -9.201 -10.901 15.329 1.00 95.94 147 LYS A N 1
ATOM 1230 C CA . LYS A 1 147 ? -10.292 -10.137 14.699 1.00 95.94 147 LYS A CA 1
ATOM 1231 C C . LYS A 1 147 ? -9.821 -9.103 13.668 1.00 95.94 147 LYS A C 1
ATOM 1233 O O . LYS A 1 147 ? -10.543 -8.148 13.382 1.00 95.94 147 LYS A O 1
ATOM 1238 N N . ALA A 1 148 ? -8.602 -9.229 13.134 1.00 96.50 148 ALA A N 1
ATOM 1239 C CA . ALA A 1 148 ? -8.053 -8.222 12.225 1.00 96.50 148 ALA A CA 1
ATOM 1240 C C . ALA A 1 148 ? -8.905 -8.041 10.964 1.00 96.50 148 ALA A C 1
ATOM 1242 O O . ALA A 1 148 ? -9.240 -6.911 10.634 1.00 96.50 148 ALA A O 1
ATOM 1243 N N . ASN A 1 149 ? -9.317 -9.134 10.315 1.00 95.44 149 ASN A N 1
ATOM 1244 C CA . ASN A 1 149 ? -10.156 -9.072 9.114 1.00 95.44 149 ASN A CA 1
ATOM 1245 C C . ASN A 1 149 ? -11.476 -8.326 9.357 1.00 95.44 149 ASN A C 1
ATOM 1247 O O . ASN A 1 149 ? -11.819 -7.428 8.597 1.00 95.44 149 ASN A O 1
ATOM 1251 N N . GLU A 1 150 ? -12.198 -8.669 10.426 1.00 96.56 150 GLU A N 1
ATOM 1252 C CA . GLU A 1 150 ? -13.458 -8.008 10.803 1.00 96.56 150 GLU A CA 1
ATOM 1253 C C . GLU A 1 150 ? -13.245 -6.517 11.085 1.00 96.56 150 GLU A C 1
ATOM 1255 O O . GLU A 1 150 ? -14.005 -5.672 10.621 1.00 96.56 150 GLU A O 1
ATOM 1260 N N . THR A 1 151 ? -12.166 -6.190 11.801 1.00 97.31 151 THR A N 1
ATOM 1261 C CA . THR A 1 151 ? -11.836 -4.809 12.169 1.00 97.31 151 THR A CA 1
ATOM 1262 C C . THR A 1 151 ? -11.479 -3.965 10.944 1.00 97.31 151 THR A C 1
ATOM 1264 O O . THR A 1 151 ? -11.946 -2.835 10.827 1.00 97.31 151 THR A O 1
ATOM 1267 N N . ILE A 1 152 ? -10.683 -4.508 10.016 1.00 96.75 152 ILE A N 1
ATOM 1268 C CA . ILE A 1 152 ? -10.333 -3.830 8.762 1.00 96.75 152 ILE A CA 1
ATOM 1269 C C . ILE A 1 152 ? -11.570 -3.644 7.880 1.00 96.75 152 ILE A C 1
ATOM 1271 O O . ILE A 1 152 ? -11.758 -2.555 7.351 1.00 96.75 152 ILE A O 1
ATOM 1275 N N . LYS A 1 153 ? -12.436 -4.660 7.757 1.00 95.56 153 LYS A N 1
ATOM 1276 C CA . LYS A 1 153 ? -13.702 -4.538 7.011 1.00 95.56 153 LYS A CA 1
ATOM 1277 C C . LYS A 1 153 ? -14.581 -3.423 7.568 1.00 95.56 153 LYS A C 1
ATOM 1279 O O . LYS A 1 153 ? -15.096 -2.622 6.798 1.00 95.56 153 LYS A O 1
ATOM 1284 N N . TYR A 1 154 ? -14.699 -3.340 8.893 1.00 96.62 154 TYR A N 1
ATOM 1285 C CA . TYR A 1 154 ? -15.398 -2.238 9.547 1.00 96.62 154 TYR A CA 1
ATOM 1286 C C . TYR A 1 154 ? -14.776 -0.883 9.178 1.00 96.62 154 TYR A C 1
ATOM 1288 O O . TYR A 1 154 ? -15.486 -0.012 8.695 1.00 96.62 154 TYR A O 1
ATOM 1296 N N . TRP A 1 155 ? -13.458 -0.706 9.306 1.00 96.12 155 TRP A N 1
ATOM 1297 C CA . TRP A 1 155 ? -12.814 0.567 8.953 1.00 96.12 155 TRP A CA 1
ATOM 1298 C C . TRP A 1 155 ? -12.867 0.920 7.462 1.00 96.12 155 TRP A C 1
ATOM 1300 O O . TRP A 1 155 ? -12.962 2.098 7.140 1.00 96.12 155 TRP A O 1
ATOM 1310 N N . ASN A 1 156 ? -12.843 -0.061 6.557 1.00 95.12 156 ASN A N 1
A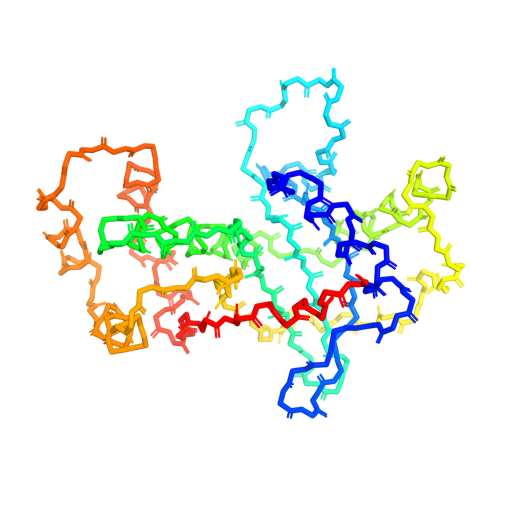TOM 1311 C CA . ASN A 1 156 ? -13.054 0.186 5.126 1.00 95.12 156 ASN A CA 1
ATOM 1312 C C . ASN A 1 156 ? -14.471 0.715 4.842 1.00 95.12 156 ASN A C 1
ATOM 1314 O O . ASN A 1 156 ? -14.646 1.467 3.893 1.00 95.12 156 ASN A O 1
ATOM 1318 N N . SER A 1 157 ? -15.468 0.355 5.662 1.00 93.88 157 SER A N 1
ATOM 1319 C CA . SER A 1 157 ? -16.845 0.849 5.507 1.00 93.88 157 SER A CA 1
ATOM 1320 C C . SER A 1 157 ? -17.074 2.260 6.053 1.00 93.88 157 SER A C 1
ATOM 1322 O O . SER A 1 157 ? -18.123 2.844 5.796 1.00 93.88 157 SER A O 1
ATOM 1324 N N . LEU A 1 158 ? -16.116 2.801 6.812 1.00 94.19 158 LEU A N 1
ATOM 1325 C CA . LEU A 1 158 ? -16.241 4.115 7.430 1.00 94.19 158 LEU A CA 1
ATOM 1326 C C . LEU A 1 158 ? -15.873 5.228 6.451 1.00 94.19 158 LEU A C 1
ATOM 1328 O O . LEU A 1 158 ? -14.847 5.177 5.767 1.00 94.19 158 LEU A O 1
ATOM 1332 N N . ASN A 1 159 ? -16.653 6.304 6.473 1.00 92.69 159 ASN A N 1
ATOM 1333 C CA . ASN A 1 159 ? -16.271 7.542 5.809 1.00 92.69 159 ASN A CA 1
ATOM 1334 C C . ASN A 1 159 ? -15.126 8.251 6.563 1.00 92.69 159 ASN A C 1
ATOM 1336 O O . ASN A 1 159 ? -14.717 7.876 7.668 1.00 92.69 159 ASN A O 1
ATOM 1340 N N . ARG A 1 160 ? -14.599 9.328 5.973 1.00 92.00 160 ARG A N 1
ATOM 1341 C CA . ARG A 1 160 ? -13.470 10.072 6.548 1.00 92.00 160 ARG A CA 1
ATOM 1342 C C . ARG A 1 160 ? -13.757 10.608 7.955 1.00 92.00 160 ARG A C 1
ATOM 1344 O O . ARG A 1 160 ? -12.866 10.564 8.802 1.00 92.00 160 ARG A O 1
ATOM 1351 N N . LEU A 1 161 ? -14.954 11.136 8.217 1.00 93.25 161 LEU A N 1
ATOM 1352 C CA . LEU A 1 161 ? -15.305 11.684 9.530 1.00 93.25 161 LEU A CA 1
ATOM 1353 C C . LEU A 1 161 ? -15.340 10.577 10.591 1.00 93.25 161 LEU A C 1
ATOM 1355 O O . LEU A 1 161 ? -14.737 10.726 11.653 1.00 93.25 161 LEU A O 1
ATOM 1359 N N . GLU A 1 162 ? -15.974 9.453 10.276 1.00 95.62 162 GLU A N 1
ATOM 1360 C CA . GLU A 1 162 ? -16.061 8.281 11.152 1.00 95.62 162 GLU A CA 1
ATOM 1361 C C . GLU A 1 162 ? -14.677 7.675 11.424 1.00 95.62 162 GLU A C 1
ATOM 1363 O O . GLU A 1 162 ? -14.341 7.365 12.568 1.00 95.62 1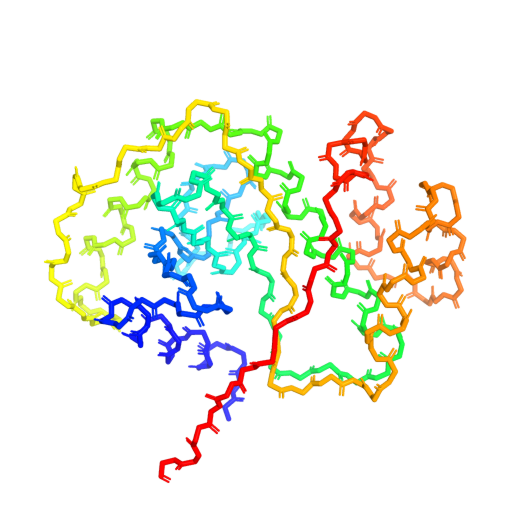62 GLU A O 1
ATOM 1368 N N . MET A 1 163 ? -13.806 7.600 10.411 1.00 95.00 163 MET A N 1
ATOM 1369 C CA . MET A 1 163 ? -12.416 7.174 10.601 1.00 95.00 163 MET A CA 1
ATOM 1370 C C . MET A 1 163 ? -11.652 8.092 11.560 1.00 95.00 163 MET A C 1
ATOM 1372 O O . MET A 1 163 ? -10.895 7.611 12.405 1.00 95.00 163 MET A O 1
ATOM 1376 N N . ARG A 1 164 ? -11.860 9.413 11.483 1.00 93.88 164 ARG A N 1
ATOM 1377 C CA . ARG A 1 164 ? -11.246 10.366 12.426 1.00 93.88 164 ARG A CA 1
ATOM 1378 C C . ARG A 1 164 ? -11.761 10.166 13.852 1.00 93.88 164 ARG A C 1
ATOM 1380 O O . ARG A 1 164 ? -10.973 10.287 14.789 1.00 93.88 164 ARG A O 1
ATOM 1387 N N . GLN A 1 165 ? -13.037 9.819 14.015 1.00 95.94 165 GLN A N 1
ATOM 1388 C CA . GLN A 1 165 ? -13.623 9.480 15.315 1.00 95.94 165 GLN A CA 1
ATOM 1389 C C . GLN A 1 165 ? -13.076 8.156 15.873 1.00 95.94 165 GLN A C 1
ATOM 1391 O O . GLN A 1 165 ? -12.858 8.039 17.077 1.00 95.94 165 GLN A O 1
ATOM 1396 N N . GLU A 1 166 ? -12.809 7.148 15.034 1.00 96.12 166 GLU A N 1
ATOM 1397 C CA . GLU A 1 166 ? -12.106 5.933 15.477 1.00 96.12 166 GLU A CA 1
ATOM 1398 C C . GLU A 1 166 ? -10.681 6.251 15.946 1.00 96.12 166 GLU A C 1
ATOM 1400 O O . GLU A 1 166 ? -10.245 5.748 16.982 1.00 96.12 166 GLU A O 1
ATOM 1405 N N . ILE A 1 167 ? -9.967 7.111 15.215 1.00 95.81 167 ILE A N 1
ATOM 1406 C CA . ILE A 1 167 ? -8.606 7.540 15.555 1.00 95.81 167 ILE A CA 1
ATOM 1407 C C . ILE A 1 167 ? -8.576 8.313 16.879 1.00 95.81 167 ILE A C 1
ATOM 1409 O O . ILE A 1 167 ? -7.696 8.062 17.704 1.00 95.81 167 ILE A O 1
ATOM 1413 N N . SER A 1 168 ? -9.542 9.205 17.127 1.00 94.62 168 SER A N 1
ATOM 1414 C CA . SER A 1 168 ? -9.572 10.041 18.337 1.00 94.62 168 SER A CA 1
ATOM 1415 C C . SER A 1 168 ? -9.772 9.258 19.637 1.00 94.62 168 SER A C 1
ATOM 1417 O O . SER A 1 168 ? -9.552 9.806 20.713 1.00 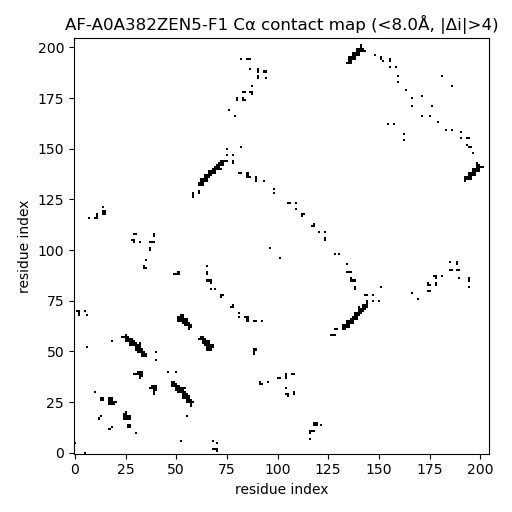94.62 168 SER A O 1
ATOM 1419 N N . LYS A 1 169 ? -10.154 7.975 19.567 1.00 94.75 169 LYS A N 1
ATOM 1420 C CA . LYS A 1 169 ? -10.266 7.080 20.736 1.00 94.75 169 LYS A CA 1
ATOM 1421 C C . LYS A 1 169 ? -8.907 6.689 21.325 1.00 94.75 169 LYS A C 1
ATOM 1423 O O . LYS A 1 169 ? -8.853 6.100 22.402 1.00 94.75 169 LYS A O 1
ATOM 1428 N N . TYR A 1 170 ? -7.813 6.968 20.621 1.00 93.75 170 TYR A N 1
ATOM 1429 C CA . TYR A 1 170 ? -6.468 6.562 21.007 1.00 93.75 170 TYR A CA 1
ATOM 1430 C C . TYR A 1 170 ? -5.552 7.771 21.189 1.00 93.75 170 TYR A C 1
ATOM 1432 O O . TYR A 1 170 ? -5.695 8.788 20.517 1.00 93.75 170 TYR A O 1
ATOM 1440 N N . VAL A 1 171 ? -4.542 7.623 22.055 1.00 88.69 171 VAL A N 1
ATOM 1441 C CA . VAL A 1 171 ? -3.444 8.597 22.161 1.00 88.69 171 VAL A CA 1
ATOM 1442 C C . VAL A 1 171 ? -2.819 8.805 20.782 1.00 88.69 171 VAL A C 1
ATOM 1444 O O . VAL A 1 171 ? -2.431 7.820 20.135 1.00 88.69 171 VAL A O 1
ATOM 1447 N N . ALA A 1 172 ? -2.723 10.075 20.379 1.00 84.50 172 ALA A N 1
ATOM 1448 C CA . ALA A 1 172 ? -2.193 10.495 19.092 1.00 84.50 172 ALA A CA 1
ATOM 1449 C C . ALA A 1 172 ? -0.804 9.899 18.830 1.00 84.50 172 ALA A C 1
ATOM 1451 O O . ALA A 1 172 ? 0.025 9.745 19.729 1.00 84.50 172 ALA A O 1
ATOM 1452 N N . ASN A 1 173 ? -0.565 9.540 17.574 1.00 91.19 173 ASN A N 1
ATOM 1453 C CA . ASN A 1 173 ? 0.743 9.154 17.078 1.00 91.19 173 ASN A CA 1
ATOM 1454 C C . ASN A 1 173 ? 0.953 9.771 15.689 1.00 91.19 173 ASN A C 1
ATOM 1456 O O . ASN A 1 173 ? 0.014 10.277 15.068 1.00 91.19 173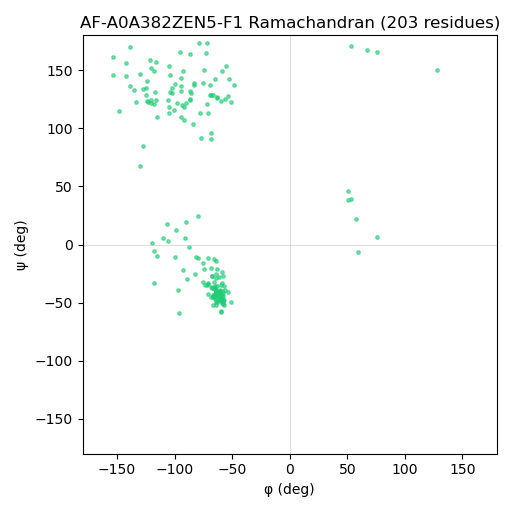 ASN A O 1
ATOM 1460 N N . ARG A 1 174 ? 2.184 9.690 15.181 1.00 91.06 174 ARG A N 1
ATOM 1461 C CA . ARG A 1 174 ? 2.553 10.296 13.897 1.00 91.06 174 ARG A CA 1
ATOM 1462 C C . ARG A 1 174 ? 1.695 9.808 12.724 1.00 91.06 174 ARG A C 1
ATOM 1464 O O . ARG A 1 174 ? 1.400 1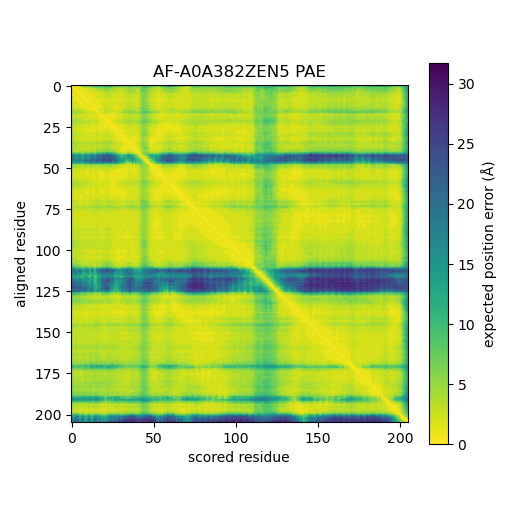0.590 11.826 1.00 91.06 174 ARG A O 1
ATOM 1471 N N . GLU A 1 175 ? 1.288 8.540 12.714 1.00 93.50 175 GLU A N 1
ATOM 1472 C CA . GLU A 1 175 ? 0.483 7.975 11.622 1.00 93.50 175 GLU A CA 1
ATOM 1473 C C . GLU A 1 175 ? -0.969 8.465 11.674 1.00 93.50 175 GLU A C 1
ATOM 1475 O O . GLU A 1 175 ? -1.567 8.745 10.638 1.00 93.50 175 GLU A O 1
ATOM 1480 N N . PHE A 1 176 ? -1.515 8.663 12.873 1.00 94.56 176 PHE A N 1
ATOM 1481 C CA . PHE A 1 176 ? -2.823 9.284 13.081 1.00 94.56 176 PHE A CA 1
ATOM 1482 C C . PHE A 1 176 ? -2.824 10.754 12.654 1.00 94.56 176 PHE A C 1
ATOM 1484 O O . PHE A 1 176 ? -3.733 11.195 11.954 1.00 94.56 176 PHE A O 1
ATOM 1491 N N . GLU A 1 177 ? -1.784 11.506 13.012 1.00 93.31 177 GLU A N 1
ATOM 1492 C CA . GLU A 1 177 ? -1.616 12.896 12.575 1.00 93.31 177 GLU A CA 1
ATOM 1493 C C . GLU A 1 177 ? -1.492 13.006 11.054 1.00 93.31 177 GLU A C 1
ATOM 1495 O O . GLU A 1 177 ? -2.124 13.866 10.441 1.00 93.31 177 GLU A O 1
ATOM 1500 N N . ARG A 1 178 ? -0.701 12.126 10.431 1.00 92.25 178 ARG A N 1
ATOM 1501 C CA . ARG A 1 178 ? -0.552 12.058 8.971 1.00 92.25 178 ARG A CA 1
ATOM 1502 C C . ARG A 1 178 ? -1.870 11.727 8.286 1.00 92.25 178 ARG A C 1
ATOM 1504 O O . ARG A 1 178 ? -2.213 12.384 7.309 1.00 92.25 178 ARG A O 1
ATOM 1511 N N . PHE A 1 179 ? -2.619 10.759 8.808 1.00 93.00 179 PHE A N 1
ATOM 1512 C CA . PHE A 1 179 ? -3.922 10.403 8.261 1.00 93.00 179 PHE A CA 1
ATOM 1513 C C . PHE A 1 179 ? -4.921 11.560 8.370 1.00 93.00 179 PHE A C 1
ATOM 1515 O O . PHE A 1 179 ? -5.616 11.873 7.411 1.00 93.00 179 PHE A O 1
ATOM 1522 N N . ASN A 1 180 ? -4.950 12.267 9.502 1.00 92.94 180 ASN A N 1
ATOM 1523 C CA . ASN A 1 180 ? -5.843 13.413 9.697 1.00 92.94 180 ASN A CA 1
ATOM 1524 C C . ASN A 1 180 ? -5.573 14.581 8.730 1.00 92.94 180 ASN A C 1
ATOM 1526 O O . ASN A 1 180 ? -6.466 15.401 8.513 1.00 92.94 180 ASN A O 1
ATOM 1530 N N . LYS A 1 181 ? -4.371 14.654 8.142 1.00 92.88 181 LYS A N 1
ATOM 1531 C CA . LYS A 1 181 ? -3.999 15.648 7.121 1.00 92.88 181 LYS A CA 1
ATOM 1532 C C . LYS A 1 181 ? -4.463 15.280 5.708 1.00 92.88 181 LYS A C 1
ATOM 1534 O O . LYS A 1 181 ? -4.396 16.133 4.831 1.00 92.88 181 LYS A O 1
ATOM 1539 N N . ILE A 1 182 ? -4.940 14.053 5.485 1.00 92.25 182 ILE A N 1
ATOM 1540 C CA . ILE A 1 182 ? -5.502 13.628 4.198 1.00 92.25 182 ILE A CA 1
ATOM 1541 C C . ILE A 1 182 ? -6.750 14.472 3.906 1.00 92.25 182 ILE A C 1
ATOM 1543 O O . ILE A 1 182 ? -7.657 14.569 4.746 1.00 92.25 182 ILE A O 1
ATOM 1547 N N . SER A 1 183 ? -6.789 15.093 2.726 1.00 92.75 183 SER A N 1
ATOM 1548 C CA . SER A 1 183 ? -7.959 15.840 2.250 1.00 92.75 183 SER A CA 1
ATOM 1549 C C . SER A 1 183 ? -9.100 14.900 1.848 1.00 92.75 183 SER A C 1
ATOM 1551 O O . SER A 1 183 ? -8.901 13.703 1.669 1.00 92.75 183 SER A O 1
ATOM 1553 N N . GLU A 1 184 ? -10.312 15.424 1.697 1.00 90.88 184 GLU A N 1
ATOM 1554 C CA . GLU A 1 184 ? -11.460 14.624 1.246 1.00 90.88 184 GLU A CA 1
ATOM 1555 C C . GLU A 1 184 ? -11.222 14.025 -0.146 1.00 90.88 184 GLU A C 1
ATOM 1557 O O . GLU A 1 184 ? -11.280 12.810 -0.305 1.00 90.88 184 GLU A O 1
ATOM 1562 N N . LYS A 1 185 ? -10.746 14.850 -1.089 1.00 91.75 185 LYS A N 1
ATOM 1563 C CA . LYS A 1 185 ? -10.332 14.412 -2.429 1.00 91.75 185 LYS A CA 1
ATOM 1564 C C . LYS A 1 185 ? -9.309 13.270 -2.393 1.00 91.75 185 LYS A C 1
ATOM 1566 O O . LYS A 1 185 ? -9.393 12.343 -3.189 1.00 91.75 185 LYS A O 1
ATOM 1571 N N . GLN A 1 186 ? -8.334 13.329 -1.485 1.00 92.38 186 GLN A N 1
ATOM 1572 C CA . GLN A 1 186 ? -7.333 12.269 -1.340 1.00 92.38 186 GLN A CA 1
ATOM 1573 C C . GLN A 1 186 ? -7.910 10.994 -0.714 1.00 92.38 186 GLN A C 1
ATOM 1575 O O . GLN A 1 186 ? -7.488 9.896 -1.066 1.00 92.38 186 GLN A O 1
ATOM 1580 N N . PHE A 1 187 ? -8.863 11.121 0.209 1.00 90.94 187 PHE A N 1
ATOM 1581 C CA . PHE A 1 187 ? -9.557 9.973 0.785 1.00 90.94 187 PHE A CA 1
ATOM 1582 C C . PHE A 1 187 ? -10.417 9.258 -0.270 1.00 90.94 187 PHE A C 1
ATOM 1584 O O . PHE A 1 187 ? -10.432 8.029 -0.321 1.00 90.94 187 PHE A O 1
ATOM 1591 N N . ASP A 1 188 ? -11.044 9.999 -1.183 1.00 89.62 188 ASP A N 1
ATOM 1592 C CA . ASP A 1 188 ? -11.851 9.424 -2.267 1.00 89.62 188 ASP A CA 1
ATOM 1593 C C . ASP A 1 188 ? -11.048 8.522 -3.218 1.00 89.62 188 ASP A C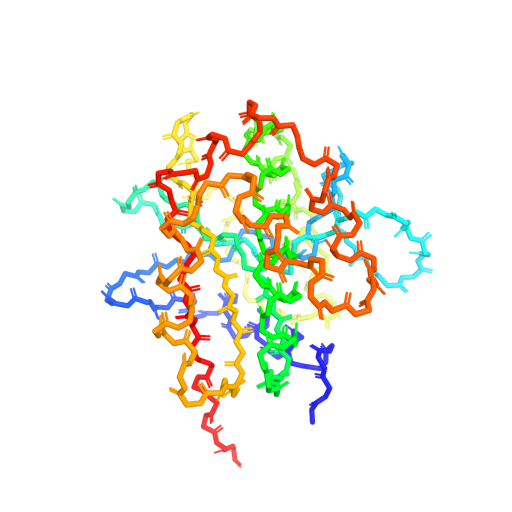 1
ATOM 1595 O O . ASP A 1 188 ? -11.595 7.549 -3.742 1.00 89.62 188 ASP A O 1
ATOM 1599 N N . LEU A 1 189 ? -9.738 8.766 -3.374 1.00 86.38 189 LEU A N 1
ATOM 1600 C CA . LEU A 1 189 ? -8.836 7.925 -4.180 1.00 86.38 189 LEU A CA 1
ATOM 1601 C C . LEU A 1 189 ? -8.803 6.462 -3.708 1.00 86.38 189 LEU A C 1
ATOM 1603 O O . LEU A 1 189 ? -8.524 5.549 -4.487 1.00 86.38 189 LEU A O 1
ATOM 1607 N N . ILE A 1 190 ? -9.082 6.226 -2.426 1.00 81.81 190 ILE A N 1
ATOM 1608 C CA . ILE A 1 190 ? -8.994 4.901 -1.805 1.00 81.81 190 ILE A CA 1
ATOM 1609 C C . ILE A 1 190 ? -10.327 4.388 -1.268 1.00 81.81 190 ILE A C 1
ATOM 1611 O O . ILE A 1 190 ? -10.399 3.232 -0.859 1.00 81.81 190 ILE A O 1
ATOM 1615 N N . ASN A 1 191 ? -11.379 5.207 -1.308 1.00 73.94 191 ASN A N 1
ATOM 1616 C CA . ASN A 1 191 ? -12.714 4.855 -0.820 1.00 73.94 191 ASN A CA 1
ATOM 1617 C C . ASN A 1 191 ? -13.352 3.703 -1.631 1.00 73.94 191 ASN A C 1
ATOM 1619 O O . ASN A 1 191 ? -14.314 3.080 -1.206 1.00 73.94 191 ASN A O 1
ATOM 1623 N N . LYS A 1 192 ? -12.783 3.383 -2.803 1.00 71.94 192 LYS A N 1
ATOM 1624 C CA . LYS A 1 192 ? -13.160 2.236 -3.652 1.00 71.94 192 LYS A CA 1
ATOM 1625 C C . LYS A 1 192 ? -12.148 1.083 -3.622 1.00 71.94 192 LYS A C 1
ATOM 1627 O O . LYS A 1 192 ? -12.299 0.110 -4.356 1.00 71.94 192 LYS A O 1
ATOM 1632 N N . ASN A 1 193 ? -11.095 1.202 -2.817 1.00 81.88 193 ASN A N 1
ATOM 1633 C CA . ASN A 1 193 ? -9.980 0.262 -2.767 1.00 81.88 193 ASN A CA 1
ATOM 1634 C C . ASN A 1 193 ? -9.748 -0.181 -1.327 1.00 81.88 193 ASN A C 1
ATOM 1636 O O . ASN A 1 193 ? -8.907 0.386 -0.626 1.00 81.88 193 ASN A O 1
ATOM 1640 N N . ASP A 1 194 ? -10.491 -1.193 -0.891 1.00 90.81 194 ASP A N 1
ATOM 1641 C CA . ASP A 1 194 ? -10.355 -1.799 0.433 1.00 90.81 194 ASP A CA 1
ATOM 1642 C C . ASP A 1 194 ? -8.900 -2.125 0.775 1.00 90.81 194 ASP A C 1
ATOM 1644 O O . ASP A 1 194 ? -8.143 -2.651 -0.048 1.00 90.81 194 ASP A O 1
ATOM 1648 N N . LEU A 1 195 ? -8.510 -1.830 2.017 1.00 95.81 195 LEU A N 1
ATOM 1649 C CA . LEU A 1 195 ? -7.255 -2.339 2.541 1.00 95.81 195 LEU A CA 1
ATOM 1650 C C . LEU A 1 195 ? -7.375 -3.847 2.737 1.00 95.81 195 LEU A C 1
ATOM 1652 O O . LEU A 1 195 ? -8.293 -4.323 3.409 1.00 95.81 195 LEU A O 1
ATOM 1656 N N . ILE A 1 196 ? -6.409 -4.580 2.194 1.00 95.00 196 ILE A N 1
ATOM 1657 C CA . ILE A 1 196 ? -6.281 -6.022 2.378 1.00 95.00 196 ILE A CA 1
ATOM 1658 C C . ILE A 1 196 ? -5.158 -6.331 3.362 1.00 95.00 196 ILE A C 1
ATOM 1660 O O . ILE A 1 196 ? -4.142 -5.633 3.415 1.00 95.00 196 ILE A O 1
ATOM 1664 N N . ILE A 1 197 ? -5.337 -7.393 4.148 1.00 95.56 197 ILE A N 1
ATOM 1665 C CA . ILE A 1 197 ? -4.273 -7.914 5.005 1.00 95.56 197 ILE A CA 1
ATOM 1666 C C . ILE A 1 197 ? -3.615 -9.124 4.353 1.00 95.56 197 ILE A C 1
ATOM 1668 O O . ILE A 1 197 ? -4.290 -10.000 3.812 1.00 95.56 197 ILE A O 1
ATOM 1672 N N . MET A 1 198 ? -2.291 -9.191 4.432 1.00 95.69 198 MET A N 1
ATOM 1673 C CA . MET A 1 198 ? -1.515 -10.335 3.963 1.00 95.69 198 MET A CA 1
ATOM 1674 C C . MET A 1 198 ? -0.665 -10.886 5.099 1.00 95.69 198 MET A C 1
ATOM 1676 O O . MET A 1 198 ? 0.156 -10.178 5.685 1.00 95.69 198 MET A O 1
ATOM 1680 N N . LYS A 1 199 ? -0.849 -12.169 5.418 1.00 93.38 199 LYS A N 1
ATOM 1681 C CA . LYS A 1 199 ? -0.009 -12.849 6.401 1.00 93.38 199 LYS A CA 1
ATOM 1682 C C . LYS A 1 199 ? 1.240 -13.397 5.720 1.00 93.38 199 LYS A C 1
ATOM 1684 O O . LYS A 1 199 ? 1.141 -14.095 4.715 1.00 93.38 199 LYS A O 1
ATOM 1689 N N . ILE A 1 200 ? 2.406 -13.123 6.289 1.00 90.88 200 ILE A N 1
ATOM 1690 C CA . ILE A 1 200 ? 3.672 -13.647 5.774 1.00 90.88 200 ILE A CA 1
ATOM 1691 C C . ILE A 1 200 ? 3.797 -15.108 6.213 1.00 90.88 200 ILE A C 1
ATOM 1693 O O . ILE A 1 200 ? 3.934 -15.396 7.403 1.00 90.88 200 ILE A O 1
ATOM 1697 N N . GLY A 1 201 ? 3.750 -16.029 5.251 1.00 75.94 201 GLY A N 1
ATOM 1698 C CA . GLY A 1 201 ? 4.120 -17.425 5.462 1.00 75.94 201 GLY A CA 1
ATOM 1699 C C . GLY A 1 201 ? 5.639 -17.551 5.493 1.00 75.94 201 GLY A C 1
ATOM 1700 O O . GLY A 1 201 ? 6.267 -17.682 4.445 1.00 75.94 201 GLY A O 1
ATOM 1701 N N . ILE A 1 202 ? 6.239 -17.461 6.679 1.00 60.28 202 ILE A N 1
ATOM 1702 C CA . ILE A 1 202 ? 7.639 -17.843 6.872 1.00 60.28 202 ILE A CA 1
ATOM 1703 C C . ILE A 1 202 ? 7.621 -19.292 7.347 1.00 60.28 202 ILE A C 1
ATOM 1705 O O . ILE A 1 202 ? 7.173 -19.556 8.462 1.00 60.28 202 ILE A O 1
ATOM 1709 N N . SER A 1 203 ? 8.069 -20.227 6.508 1.00 39.94 203 SER A N 1
ATOM 1710 C CA . SER A 1 203 ? 8.447 -21.546 7.015 1.00 39.94 203 SER A CA 1
ATOM 1711 C C . SER A 1 203 ? 9.682 -21.353 7.896 1.00 39.94 203 SER A C 1
ATOM 1713 O O . SER A 1 203 ? 10.620 -20.693 7.438 1.00 39.94 203 SER A O 1
ATOM 1715 N N . PRO A 1 204 ? 9.701 -21.852 9.144 1.00 35.78 204 PRO A N 1
ATOM 1716 C CA . PRO A 1 204 ? 10.950 -21.924 9.887 1.00 35.78 204 PRO A CA 1
ATOM 1717 C C . PRO A 1 204 ? 11.945 -22.729 9.042 1.00 35.78 204 PRO A C 1
ATOM 1719 O O . PRO A 1 204 ? 11.601 -23.804 8.551 1.00 35.78 204 PRO A O 1
ATOM 1722 N N . ALA A 1 205 ? 13.105 -22.124 8.785 1.00 34.94 205 ALA A N 1
ATOM 1723 C CA . ALA A 1 205 ? 14.240 -22.798 8.167 1.00 34.94 205 ALA A CA 1
ATOM 1724 C C . ALA A 1 205 ? 14.829 -23.828 9.135 1.00 34.94 205 ALA A C 1
ATOM 1726 O O . ALA A 1 205 ? 14.778 -23.558 10.360 1.00 34.94 205 ALA A O 1
#

Radius of gyration: 16.58 Å; Cα contacts (8 Å, |Δi|>4): 303; chains: 1; bounding box: 43×39×42 Å

Solvent-accessible surface area (backbone atoms only — not comparable to full-atom values): 11756 Å² total; per-residue (Å²): 128,57,57,68,56,46,50,51,53,49,52,33,48,28,60,68,69,39,45,74,56,97,91,41,64,23,40,67,49,36,55,28,41,25,49,94,78,46,43,65,70,76,86,81,66,96,69,95,55,55,56,34,52,33,33,29,38,18,80,92,73,37,30,36,39,33,29,31,76,42,55,62,40,68,57,70,68,48,46,48,41,46,51,32,40,18,48,50,45,37,41,54,50,65,78,62,64,46,70,69,52,49,52,51,33,27,47,54,48,63,66,59,26,61,83,82,54,50,58,71,88,68,72,85,83,80,72,84,78,56,97,79,52,49,69,38,27,24,40,32,21,58,39,69,46,93,62,43,68,63,52,48,53,53,56,57,73,44,53,73,69,55,46,50,56,62,52,68,77,46,86,84,46,73,39,54,56,55,41,71,65,56,48,71,75,55,48,56,76,43,71,84,34,64,69,43,80,44,72,53,86,74,76,86,129

pLDDT: mean 87.32, std 13.63, range [34.94, 98.06]